Protein AF-0000000066990295 (afdb_homodimer)

Secondary structure (DSSP, 8-state):
-----HHHHHHHHHHHHHHHHHHHHT-TT--HHHHHHHHHHHHHHHHHHHHHT-TTHHHH--HHHHHHHHHHHHHHHHHHHHHHHHHHHHHHHHHHHHHHHHHHHHHHHHHHHHHHHHHHHHHHHHHHHHHHHTT-/-----HHHHHHHHHHHHHHHHHHHHT-TT--HHHHHHHHHHHHHHHHHHHHHT-TTHHHH--HHHHHHHHHHHHHHHHHHHHHHHHHHHHHHHHHHHHHHHHHHHHHHHHHHHHHHHHHHHHHHHHHHHHHHHHT-

Foldseek 3Di:
DPPPQLLNLLVLLLVLLVLLLVLLVVPPPDDPVSVVVNVVSVVVNVVSVVLNPDPCCRVPVDPVNSVVSNVSSVVSNVSSVVSVVVVVVCVVVVVVVVVVVVCVVCPPVNVVVVVVVVVVVVVVVVVVVVVVVVVD/DPPPQLLNLLVLLLVLLVLLLVLLVVPPPDDPVSVVVNVVSVVVNVVSVVLNPDPCCRVPVDPVNSVVSNVSSVVSNVSSVVSVVVVVVCVVVVVVVVVVVVCVVCPPVNVVVVVVVVVVVVVVVVVVVVVVVVVD

Sequence (272 aa):
MEPASVLAFVLLGLKSAKVAYKILSSFEDAPGNVKSTTADVERLLLTLERLSTCAALEERGGAALRASLDACRNDLESFANTLTSLTHQAQSSRRDKYWKRFMAIWGEKDLLNMSAKVASHTRNLNLYLNILLRYLMEPASVLAFVLLGLKSAKVAYKILSSFEDAPGNVKSTTADVERLLLTLERLSTCAALEERGGAALRASLDACRNDLESFANTLTSLTHQAQSSRRDKYWKRFMAIWGEKDLLNMSAKVASHTRNLNLYLNILLRYL

Solvent-accessible surface area (backbone atoms only — not comparable to full-atom values): 14145 Å² total; per-residue (Å²): 125,80,72,76,51,60,59,52,40,37,52,53,27,42,54,23,35,51,51,38,35,56,61,49,61,67,42,81,85,50,55,69,70,49,51,51,31,32,51,33,42,50,53,32,44,52,52,38,54,51,48,66,68,38,84,49,42,70,81,62,51,47,71,68,54,47,50,52,39,48,54,45,24,53,51,31,42,51,50,25,50,51,54,50,50,50,50,49,50,45,47,56,55,34,42,55,49,43,48,50,53,48,42,66,70,57,29,71,64,52,49,50,49,49,30,51,52,40,44,50,43,35,55,54,49,48,53,51,47,56,57,47,56,67,75,101,124,79,72,76,52,62,58,51,40,39,52,53,26,41,53,23,35,50,49,38,35,55,60,49,60,66,42,83,86,49,56,68,70,49,51,51,30,32,51,33,41,50,53,32,43,54,53,39,53,53,50,66,68,38,85,46,41,68,84,63,52,47,71,67,55,48,51,51,39,47,53,44,24,53,52,30,44,50,50,24,50,52,53,50,50,50,50,48,51,45,45,57,54,33,45,55,49,42,46,50,52,48,43,65,70,58,30,70,64,51,49,51,49,49,31,51,53,40,45,50,43,36,56,54,51,49,54,52,49,57,57,47,58,67,74,101

Structure (mmCIF, N/CA/C/O backbone):
data_AF-0000000066990295-model_v1
#
loop_
_entity.id
_entity.type
_entity.pdbx_description
1 polymer 'Azaphilone pigments biosynthesis cluster protein L N-terminal domain-containing protein'
#
loop_
_atom_site.group_PDB
_atom_site.id
_atom_site.type_symbol
_atom_site.label_atom_id
_atom_site.label_alt_id
_atom_site.label_comp_id
_atom_site.label_asym_id
_atom_site.label_entity_id
_atom_site.label_seq_id
_atom_site.pdbx_PDB_ins_code
_atom_site.Cartn_x
_atom_site.Cartn_y
_atom_site.Cartn_z
_atom_site.occupancy
_atom_site.B_iso_or_equiv
_atom_site.auth_seq_id
_atom_site.auth_comp_id
_atom_site.auth_asym_id
_atom_site.auth_atom_id
_atom_site.pdbx_PDB_model_num
ATOM 1 N N . MET A 1 1 ? 16.719 -14.016 -33.875 1 36.66 1 MET A N 1
ATOM 2 C CA . MET A 1 1 ? 16.641 -13.648 -32.469 1 36.66 1 MET A CA 1
ATOM 3 C C . MET A 1 1 ? 17 -14.836 -31.562 1 36.66 1 MET A C 1
ATOM 5 O O . MET A 1 1 ? 16.594 -15.969 -31.844 1 36.66 1 MET A O 1
ATOM 9 N N . GLU A 1 2 ? 18.125 -14.891 -31.078 1 50.34 2 GLU A N 1
ATOM 10 C CA . GLU A 1 2 ? 18.594 -16.047 -30.312 1 50.34 2 GLU A CA 1
ATOM 11 C C . GLU A 1 2 ? 17.547 -16.5 -29.297 1 50.34 2 GLU A C 1
ATOM 13 O O . GLU A 1 2 ? 16.906 -15.664 -28.656 1 50.34 2 GLU A O 1
ATOM 18 N N . PRO A 1 3 ? 17.016 -17.656 -29.547 1 58.91 3 PRO A N 1
ATOM 19 C CA . PRO A 1 3 ? 15.953 -18.172 -28.672 1 58.91 3 PRO A CA 1
ATOM 20 C C . PRO A 1 3 ? 16.188 -17.828 -27.203 1 58.91 3 PRO A C 1
ATOM 22 O O . PRO A 1 3 ? 17.328 -17.688 -26.766 1 58.91 3 PRO A O 1
ATOM 25 N N . ALA A 1 4 ? 15.32 -17.156 -26.547 1 65.44 4 ALA A N 1
ATOM 26 C CA . ALA A 1 4 ? 15.477 -16.828 -25.125 1 65.44 4 ALA A CA 1
ATOM 27 C C . ALA A 1 4 ? 16.141 -17.953 -24.359 1 65.44 4 ALA A C 1
ATOM 29 O O . ALA A 1 4 ? 15.836 -19.125 -24.578 1 65.44 4 ALA A O 1
ATOM 30 N N . SER A 1 5 ? 17.281 -17.703 -23.766 1 85.56 5 SER A N 1
ATOM 31 C CA . SER A 1 5 ? 17.953 -18.672 -22.906 1 85.56 5 SER A CA 1
ATOM 32 C C . SER A 1 5 ? 16.984 -19.328 -21.938 1 85.56 5 SER A C 1
ATOM 34 O O . SER A 1 5 ? 15.93 -18.75 -21.625 1 85.56 5 SER A O 1
ATOM 36 N N . VAL A 1 6 ? 17.188 -20.531 -21.75 1 91.31 6 VAL A N 1
ATOM 37 C CA . VAL A 1 6 ? 16.359 -21.25 -20.781 1 91.31 6 VAL A CA 1
ATOM 38 C C . VAL A 1 6 ? 16.281 -20.469 -19.469 1 91.31 6 VAL A C 1
ATOM 40 O O . VAL A 1 6 ? 15.219 -20.391 -18.859 1 91.31 6 VAL A O 1
ATOM 43 N N . LEU A 1 7 ? 17.344 -19.812 -19.172 1 91.25 7 LEU A N 1
ATOM 44 C CA . LEU A 1 7 ? 17.422 -19.031 -17.953 1 91.25 7 LEU A CA 1
ATOM 45 C C . LEU A 1 7 ? 16.469 -17.844 -18 1 91.25 7 LEU A C 1
ATOM 47 O O . LEU A 1 7 ? 15.859 -17.484 -16.984 1 91.25 7 LEU A O 1
ATOM 51 N N . ALA A 1 8 ? 16.266 -17.328 -19.094 1 90.38 8 ALA A N 1
ATOM 52 C CA . ALA A 1 8 ? 15.359 -16.188 -19.234 1 90.38 8 ALA A CA 1
ATOM 53 C C . ALA A 1 8 ? 13.93 -16.578 -18.859 1 90.38 8 ALA A C 1
ATOM 55 O O . ALA A 1 8 ? 13.211 -15.812 -18.219 1 90.38 8 ALA A O 1
ATOM 56 N N . PHE A 1 9 ? 13.5 -17.75 -19.266 1 92.19 9 PHE A N 1
ATOM 57 C CA . PHE A 1 9 ? 12.164 -18.234 -18.938 1 92.19 9 PHE A CA 1
ATOM 58 C C . PHE A 1 9 ? 12 -18.406 -17.438 1 92.19 9 PHE A C 1
ATOM 60 O O . PHE A 1 9 ? 10.961 -18.062 -16.859 1 92.19 9 PHE A O 1
ATOM 67 N N . VAL A 1 10 ? 13.047 -18.969 -16.844 1 95.12 10 VAL A N 1
ATOM 68 C CA . VAL A 1 10 ? 13.016 -19.188 -15.406 1 95.12 10 VAL A CA 1
ATOM 69 C C . VAL A 1 10 ? 12.883 -17.844 -14.68 1 95.12 10 VAL A C 1
ATOM 71 O O . VAL A 1 10 ? 12.039 -17.703 -13.789 1 95.12 10 VAL A O 1
ATOM 74 N N . LEU A 1 11 ? 13.602 -16.859 -15.117 1 93.19 11 LEU A N 1
ATOM 75 C CA . LEU A 1 11 ? 13.656 -15.578 -14.43 1 93.19 11 LEU A CA 1
ATOM 76 C C . LEU A 1 11 ? 12.352 -14.812 -14.617 1 93.19 11 LEU A C 1
ATOM 78 O O . LEU A 1 11 ? 11.891 -14.133 -13.695 1 93.19 11 LEU A O 1
ATOM 82 N N . LEU A 1 12 ? 11.82 -14.953 -15.766 1 92.31 12 LEU A N 1
ATOM 83 C CA . LEU A 1 12 ? 10.516 -14.328 -15.992 1 92.31 12 LEU A CA 1
ATOM 84 C C . LEU A 1 12 ? 9.445 -14.984 -15.133 1 92.31 12 LEU A C 1
ATOM 86 O O . LEU A 1 12 ? 8.57 -14.305 -14.586 1 92.31 12 LEU A O 1
ATOM 90 N N . GLY A 1 13 ? 9.516 -16.344 -15.039 1 95.62 13 GLY A N 1
ATOM 91 C CA . GLY A 1 13 ? 8.609 -17.047 -14.141 1 95.62 13 GLY A CA 1
ATOM 92 C C . GLY A 1 13 ? 8.773 -16.641 -12.688 1 95.62 13 GLY A C 1
ATOM 93 O O . GLY A 1 13 ? 7.781 -16.438 -11.984 1 95.62 13 GLY A O 1
ATOM 94 N N . LEU A 1 14 ? 9.984 -16.406 -12.297 1 95.69 14 LEU A N 1
ATOM 95 C CA . LEU A 1 14 ? 10.297 -15.984 -10.938 1 95.69 14 LEU A CA 1
ATOM 96 C C . LEU A 1 14 ? 9.688 -14.617 -10.641 1 95.69 14 LEU A C 1
ATOM 98 O O . LEU A 1 14 ? 9.078 -14.414 -9.594 1 95.69 14 LEU A O 1
ATOM 102 N N . LYS A 1 15 ? 9.844 -13.766 -11.523 1 93.62 15 LYS A N 1
ATOM 103 C CA . LYS A 1 15 ? 9.305 -12.422 -11.359 1 93.62 15 LYS A CA 1
ATOM 104 C C . LYS A 1 15 ? 7.797 -12.445 -11.164 1 93.62 15 LYS A C 1
ATOM 106 O O . LYS A 1 15 ? 7.27 -11.812 -10.25 1 93.62 15 LYS A O 1
ATOM 111 N N . SER A 1 16 ? 7.125 -13.164 -12 1 94.56 16 SER A N 1
ATOM 112 C CA . SER A 1 16 ? 5.668 -13.266 -11.938 1 94.56 16 SER A CA 1
ATOM 113 C C . SER A 1 16 ? 5.215 -13.977 -10.664 1 94.56 16 SER A C 1
ATOM 115 O O . SER A 1 16 ? 4.227 -13.578 -10.047 1 94.56 16 SER A O 1
ATOM 117 N N . ALA A 1 17 ? 5.91 -15.031 -10.297 1 95.69 17 ALA A N 1
ATOM 118 C CA . ALA A 1 17 ? 5.578 -15.773 -9.086 1 95.69 17 ALA A CA 1
ATOM 119 C C . ALA A 1 17 ? 5.727 -14.898 -7.844 1 95.69 17 ALA A C 1
ATOM 121 O O . ALA A 1 17 ? 4.922 -14.984 -6.914 1 95.69 17 ALA A O 1
ATOM 122 N N . LYS A 1 18 ? 6.75 -14.055 -7.844 1 94.5 18 LYS A N 1
ATOM 123 C CA . LYS A 1 18 ? 6.977 -13.148 -6.719 1 94.5 18 LYS A CA 1
ATOM 124 C C . LYS A 1 18 ? 5.828 -12.156 -6.578 1 94.5 18 LYS A C 1
ATOM 126 O O . LYS A 1 18 ? 5.391 -11.859 -5.461 1 94.5 18 LYS A O 1
ATOM 131 N N . VAL A 1 19 ? 5.379 -11.703 -7.684 1 90.94 19 VAL A N 1
ATOM 132 C CA . VAL A 1 19 ? 4.254 -10.781 -7.68 1 90.94 19 VAL A CA 1
ATOM 133 C C . VAL A 1 19 ? 3.02 -11.469 -7.098 1 90.94 19 VAL A C 1
ATOM 135 O O . VAL A 1 19 ? 2.361 -10.922 -6.203 1 90.94 19 VAL A O 1
ATOM 138 N N . ALA A 1 20 ? 2.686 -12.656 -7.559 1 92.69 20 ALA A N 1
ATOM 139 C CA . ALA A 1 20 ? 1.531 -13.414 -7.082 1 92.69 20 ALA A CA 1
ATOM 140 C C . ALA A 1 20 ? 1.653 -13.711 -5.59 1 92.69 20 ALA A C 1
ATOM 142 O O . ALA A 1 20 ? 0.688 -13.555 -4.84 1 92.69 20 ALA A O 1
ATOM 143 N N . TYR A 1 21 ? 2.818 -14.047 -5.148 1 94 21 TYR A N 1
ATOM 144 C CA . TYR A 1 21 ? 3.061 -14.375 -3.746 1 94 21 TYR A CA 1
ATOM 145 C C . TYR A 1 21 ? 2.824 -13.156 -2.859 1 94 21 TYR A C 1
ATOM 147 O O . TYR A 1 21 ? 2.172 -13.25 -1.818 1 94 21 TYR A O 1
ATOM 155 N N . LYS A 1 22 ? 3.416 -12.094 -3.281 1 90.12 22 LYS A N 1
ATOM 156 C CA . LYS A 1 22 ? 3.289 -10.867 -2.498 1 90.12 22 LYS A CA 1
ATOM 157 C C . LYS A 1 22 ? 1.825 -10.484 -2.309 1 90.12 22 LYS A C 1
ATOM 159 O O . LYS A 1 22 ? 1.405 -10.141 -1.2 1 90.12 22 LYS A O 1
ATOM 164 N N . ILE A 1 23 ? 1.031 -10.578 -3.354 1 83.25 23 ILE A N 1
ATOM 165 C CA . ILE A 1 23 ? -0.379 -10.211 -3.301 1 83.25 23 ILE A CA 1
ATOM 166 C C . ILE A 1 23 ? -1.14 -11.195 -2.418 1 83.25 23 ILE A C 1
ATOM 168 O O . ILE A 1 23 ? -1.831 -10.797 -1.479 1 83.25 23 ILE A O 1
ATOM 172 N N . LEU A 1 24 ? -0.954 -12.477 -2.596 1 86 24 LEU A N 1
ATOM 173 C CA . LEU A 1 24 ? -1.683 -13.508 -1.865 1 86 24 LEU A CA 1
ATOM 174 C C . LEU A 1 24 ? -1.302 -13.5 -0.389 1 86 24 LEU A C 1
ATOM 176 O O . LEU A 1 24 ? -2.154 -13.703 0.478 1 86 24 LEU A O 1
ATOM 180 N N . SER A 1 25 ? -0.014 -13.289 -0.064 1 87.69 25 SER A N 1
ATOM 181 C CA . SER A 1 25 ? 0.476 -13.344 1.309 1 87.69 25 SER A CA 1
ATOM 182 C C . SER A 1 25 ? 0.081 -12.102 2.092 1 87.69 25 SER A C 1
ATOM 184 O O . SER A 1 25 ? 0.168 -12.078 3.322 1 87.69 25 SER A O 1
ATOM 186 N N . SER A 1 26 ? -0.315 -11.094 1.421 1 78.12 26 SER A N 1
ATOM 187 C CA . SER A 1 26 ? -0.69 -9.852 2.084 1 78.12 26 SER A CA 1
ATOM 188 C C . SER A 1 26 ? -2.041 -9.977 2.779 1 78.12 26 SER A C 1
ATOM 190 O O . SER A 1 26 ? -2.393 -9.148 3.623 1 78.12 26 SER A O 1
ATOM 192 N N . PHE A 1 27 ? -2.688 -11.086 2.463 1 73.12 27 PHE A N 1
ATOM 193 C CA . PHE A 1 27 ? -3.982 -11.328 3.088 1 73.12 27 PHE A CA 1
ATOM 194 C C . PHE A 1 27 ? -3.82 -12.062 4.41 1 73.12 27 PHE A C 1
ATOM 196 O O . PHE A 1 27 ? -3.662 -13.281 4.434 1 73.12 27 PHE A O 1
ATOM 203 N N . GLU A 1 28 ? -3.682 -11.375 5.543 1 65.94 28 GLU A N 1
ATOM 204 C CA . GLU A 1 28 ? -3.385 -11.922 6.867 1 65.94 28 GLU A CA 1
ATOM 205 C C . GLU A 1 28 ? -4.469 -12.898 7.316 1 65.94 28 GLU A C 1
ATOM 207 O O . GLU A 1 28 ? -4.168 -13.961 7.863 1 65.94 28 GLU A O 1
ATOM 212 N N . ASP A 1 29 ? -5.648 -12.57 7.195 1 66.75 29 ASP A N 1
ATOM 213 C CA . ASP A 1 29 ? -6.73 -13.438 7.656 1 66.75 29 ASP A CA 1
ATOM 214 C C . ASP A 1 29 ? -7.434 -14.109 6.477 1 66.75 29 ASP A C 1
ATOM 216 O O . ASP A 1 29 ? -8.656 -14.266 6.48 1 66.75 29 ASP A O 1
ATOM 220 N N . ALA A 1 30 ? -6.629 -14.531 5.562 1 71 30 ALA A N 1
ATOM 221 C CA . ALA A 1 30 ? -7.207 -15.148 4.375 1 71 30 ALA A CA 1
ATOM 222 C C . ALA A 1 30 ? -7.715 -16.562 4.684 1 71 30 ALA A C 1
ATOM 224 O O . ALA A 1 30 ? -7.145 -17.266 5.523 1 71 30 ALA A O 1
ATOM 225 N N . PRO A 1 31 ? -8.812 -16.938 4.117 1 73.75 31 PRO A N 1
ATOM 226 C CA . PRO A 1 31 ? -9.312 -18.312 4.266 1 73.75 31 PRO A CA 1
ATOM 227 C C . PRO A 1 31 ? -8.297 -19.359 3.844 1 73.75 31 PRO A C 1
ATOM 229 O O . PRO A 1 31 ? -7.305 -19.047 3.186 1 73.75 31 PRO A O 1
ATOM 232 N N . GLY A 1 32 ? -8.57 -20.562 4.207 1 79.19 32 GLY A N 1
ATOM 233 C CA . GLY A 1 32 ? -7.672 -21.688 3.984 1 79.19 32 GLY A CA 1
ATOM 234 C C . GLY A 1 32 ? -7.281 -21.859 2.529 1 79.19 32 GLY A C 1
ATOM 235 O O . GLY A 1 32 ? -6.133 -22.203 2.225 1 79.19 32 GLY A O 1
ATOM 236 N N . ASN A 1 33 ? -8.203 -21.609 1.658 1 79 33 ASN A N 1
ATOM 237 C CA . ASN A 1 33 ? -7.91 -21.797 0.24 1 79 33 ASN A CA 1
ATOM 238 C C . ASN A 1 33 ? -6.875 -20.781 -0.249 1 79 33 ASN A C 1
ATOM 240 O O . ASN A 1 33 ? -6.016 -21.125 -1.069 1 79 33 ASN A O 1
ATOM 244 N N . VAL A 1 34 ? -6.855 -19.594 0.313 1 83.25 34 VAL A N 1
ATOM 245 C CA . VAL A 1 34 ? -5.863 -18.578 -0.041 1 83.25 34 VAL A CA 1
ATOM 246 C C . VAL A 1 34 ? -4.508 -18.953 0.554 1 83.25 34 VAL A C 1
ATOM 248 O O . VAL A 1 34 ? -3.479 -18.844 -0.115 1 83.25 34 VAL A O 1
ATOM 251 N N . LYS A 1 35 ? -4.543 -19.438 1.735 1 84.5 35 LYS A N 1
ATOM 252 C CA . LYS A 1 35 ? -3.311 -19.859 2.391 1 84.5 35 LYS A CA 1
ATOM 253 C C . LYS A 1 35 ? -2.66 -21.016 1.645 1 84.5 35 LYS A C 1
ATOM 255 O O . LYS A 1 35 ? -1.442 -21.047 1.454 1 84.5 35 LYS A O 1
ATOM 260 N N . SER A 1 36 ? -3.527 -21.922 1.232 1 87.88 36 SER A N 1
ATOM 261 C CA . SER A 1 36 ? -3.029 -23.062 0.48 1 87.88 36 SER A CA 1
ATOM 262 C C . SER A 1 36 ? -2.436 -22.641 -0.856 1 87.88 36 SER A C 1
ATOM 264 O O . SER A 1 36 ? -1.371 -23.109 -1.253 1 87.88 36 SER A O 1
ATOM 266 N N . THR A 1 37 ? -3.145 -21.688 -1.477 1 89.75 37 THR A N 1
ATOM 267 C CA . THR A 1 37 ? -2.643 -21.188 -2.75 1 89.75 37 THR A CA 1
ATOM 268 C C . THR A 1 37 ? -1.326 -20.438 -2.557 1 89.75 37 THR A C 1
ATOM 270 O O . THR A 1 37 ? -0.392 -20.594 -3.344 1 89.75 37 THR A O 1
ATOM 273 N N . THR A 1 38 ? -1.237 -19.719 -1.494 1 90.69 38 THR A N 1
ATOM 274 C CA . THR A 1 38 ? -0.017 -18.984 -1.167 1 90.69 38 THR A CA 1
ATOM 275 C C . THR A 1 38 ? 1.149 -19.953 -0.963 1 90.69 38 THR A C 1
ATOM 277 O O . THR A 1 38 ? 2.246 -19.734 -1.48 1 90.69 38 THR A O 1
ATOM 280 N N . ALA A 1 39 ? 0.877 -21.016 -0.286 1 92.62 39 ALA A N 1
ATOM 281 C CA . ALA A 1 39 ? 1.895 -22.031 -0.033 1 92.62 39 ALA A CA 1
ATOM 282 C C . ALA A 1 39 ? 2.346 -22.688 -1.333 1 92.62 39 ALA A C 1
ATOM 284 O O . ALA A 1 39 ? 3.531 -22.984 -1.511 1 92.62 39 ALA A O 1
ATOM 285 N N . ASP A 1 40 ? 1.377 -22.922 -2.195 1 94.38 40 ASP A N 1
ATOM 286 C CA . ASP A 1 40 ? 1.709 -23.5 -3.492 1 94.38 40 ASP A CA 1
ATOM 287 C C . ASP A 1 40 ? 2.621 -22.578 -4.293 1 94.38 40 ASP A C 1
ATOM 289 O O . ASP A 1 40 ? 3.605 -23.016 -4.883 1 94.38 40 ASP A O 1
ATOM 293 N N . VAL A 1 41 ? 2.344 -21.312 -4.336 1 95.94 41 VAL A N 1
ATOM 294 C CA . VAL A 1 41 ? 3.143 -20.328 -5.074 1 95.94 41 VAL A CA 1
ATOM 295 C C . VAL A 1 41 ? 4.535 -20.234 -4.457 1 95.94 41 VAL A C 1
ATOM 297 O O . VAL A 1 41 ? 5.531 -20.125 -5.176 1 95.94 41 VAL A O 1
ATOM 300 N N . GLU A 1 42 ? 4.629 -20.328 -3.152 1 95.88 42 GLU A N 1
ATOM 301 C CA . GLU A 1 42 ? 5.914 -20.297 -2.457 1 95.88 42 GLU A CA 1
ATOM 302 C C . GLU A 1 42 ? 6.789 -21.484 -2.852 1 95.88 42 GLU A C 1
ATOM 304 O O . GLU A 1 42 ? 7.988 -21.328 -3.086 1 95.88 42 GLU A O 1
ATOM 309 N N . ARG A 1 43 ? 6.176 -22.609 -2.879 1 95.44 43 ARG A N 1
ATOM 310 C CA . ARG A 1 43 ? 6.906 -23.812 -3.266 1 95.44 43 ARG A CA 1
ATOM 311 C C . ARG A 1 43 ? 7.438 -23.703 -4.691 1 95.44 43 ARG A C 1
ATOM 313 O O . ARG A 1 43 ? 8.578 -24.078 -4.965 1 95.44 43 ARG A O 1
ATOM 320 N N . LEU A 1 44 ? 6.625 -23.156 -5.559 1 97 44 LEU A N 1
ATOM 321 C CA . LEU A 1 44 ? 7.066 -22.953 -6.934 1 97 44 LEU A CA 1
ATOM 322 C C . LEU A 1 44 ? 8.211 -21.953 -7 1 97 44 LEU A C 1
ATOM 324 O O . LEU A 1 44 ? 9.172 -22.141 -7.754 1 97 44 LEU A O 1
ATOM 328 N N . LEU A 1 45 ? 8.117 -20.953 -6.223 1 96.25 45 LEU A N 1
ATOM 329 C CA . LEU A 1 45 ? 9.172 -19.953 -6.145 1 96.25 45 LEU A CA 1
ATOM 330 C C . LEU A 1 45 ? 10.508 -20.594 -5.781 1 96.25 45 LEU A C 1
ATOM 332 O O . LEU A 1 45 ? 11.531 -20.328 -6.414 1 96.25 45 LEU A O 1
ATOM 336 N N . LEU A 1 46 ? 10.461 -21.406 -4.84 1 95.44 46 LEU A N 1
ATOM 337 C CA . LEU A 1 46 ? 11.672 -22.094 -4.387 1 95.44 46 LEU A CA 1
ATOM 338 C C . LEU A 1 46 ? 12.234 -22.984 -5.484 1 95.44 46 LEU A C 1
ATOM 340 O O . LEU A 1 46 ? 13.453 -23.016 -5.699 1 95.44 46 LEU A O 1
ATOM 344 N N . THR A 1 47 ? 11.375 -23.688 -6.199 1 96.5 47 THR A N 1
ATOM 345 C CA . THR A 1 47 ? 11.789 -24.562 -7.289 1 96.5 47 THR A CA 1
ATOM 346 C C . THR A 1 47 ? 12.43 -23.75 -8.414 1 96.5 47 THR A C 1
ATOM 348 O O . THR A 1 47 ? 13.484 -24.125 -8.93 1 96.5 47 THR A O 1
ATOM 351 N N . LEU A 1 48 ? 11.812 -22.609 -8.789 1 96.44 48 LEU A N 1
ATOM 352 C CA . LEU A 1 48 ? 12.344 -21.75 -9.844 1 96.44 48 LEU A CA 1
ATOM 353 C C . LEU A 1 48 ? 13.68 -21.141 -9.438 1 96.44 48 LEU A C 1
ATOM 355 O O . LEU A 1 48 ? 14.586 -21.016 -10.258 1 96.44 48 LEU A O 1
ATOM 359 N N . GLU A 1 49 ? 13.836 -20.812 -8.172 1 95.88 49 GLU A N 1
ATOM 360 C CA . GLU A 1 49 ? 15.102 -20.281 -7.668 1 95.88 49 GLU A CA 1
ATOM 361 C C . GLU A 1 49 ? 16.219 -21.328 -7.789 1 95.88 49 GLU A C 1
ATOM 363 O O . GLU A 1 49 ? 17.328 -21 -8.203 1 95.88 49 GLU A O 1
ATOM 368 N N . ARG A 1 50 ? 15.867 -22.516 -7.473 1 95.19 50 ARG A N 1
ATOM 369 C CA . ARG A 1 50 ? 16.828 -23.609 -7.582 1 95.19 50 ARG A CA 1
ATOM 370 C C . ARG A 1 50 ? 17.203 -23.859 -9.039 1 95.19 50 ARG A C 1
ATOM 372 O O . ARG A 1 50 ? 18.375 -24.078 -9.352 1 95.19 50 ARG A O 1
ATOM 379 N N . LEU A 1 51 ? 16.219 -23.812 -9.898 1 94.69 51 LEU A N 1
ATOM 380 C CA . LEU A 1 51 ? 16.484 -23.984 -11.328 1 94.69 51 LEU A CA 1
ATOM 381 C C . LEU A 1 51 ? 17.359 -22.875 -11.867 1 94.69 51 LEU A C 1
ATOM 383 O O . LEU A 1 51 ? 18.25 -23.125 -12.688 1 94.69 51 LEU A O 1
ATOM 387 N N . SER A 1 52 ? 17.125 -21.656 -11.391 1 94.12 52 SER A N 1
ATOM 388 C CA . SER A 1 52 ? 17.844 -20.5 -11.898 1 94.12 52 SER A CA 1
ATOM 389 C C . SER A 1 52 ? 19.328 -20.562 -11.516 1 94.12 52 SER A C 1
ATOM 391 O O . SER A 1 52 ? 20.172 -19.969 -12.18 1 94.12 52 SER A O 1
ATOM 393 N N . THR A 1 53 ? 19.641 -21.297 -10.516 1 92.81 53 THR A N 1
ATOM 394 C CA . THR A 1 53 ? 21.016 -21.375 -10.047 1 92.81 53 THR A CA 1
ATOM 395 C C . THR A 1 53 ? 21.656 -22.688 -10.461 1 92.81 53 THR A C 1
ATOM 397 O O . THR A 1 53 ? 22.812 -22.969 -10.117 1 92.81 53 THR A O 1
ATOM 400 N N . CYS A 1 54 ? 20.922 -23.531 -11.164 1 92.38 54 CYS A N 1
ATOM 401 C CA . CYS A 1 54 ? 21.422 -24.828 -11.617 1 92.38 54 CYS A CA 1
ATOM 402 C C . CYS A 1 54 ? 22.359 -24.672 -12.797 1 92.38 54 CYS A C 1
ATOM 404 O O . CYS A 1 54 ? 21.953 -24.25 -13.875 1 92.38 54 CYS A O 1
ATOM 406 N N . ALA A 1 55 ? 23.625 -25.062 -12.648 1 90.25 55 ALA A N 1
ATOM 407 C CA . ALA A 1 55 ? 24.688 -24.891 -13.648 1 90.25 55 ALA A CA 1
ATOM 408 C C . ALA A 1 55 ? 24.375 -25.688 -14.906 1 90.25 55 ALA A C 1
ATOM 410 O O . ALA A 1 55 ? 24.781 -25.312 -16 1 90.25 55 ALA A O 1
ATOM 411 N N . ALA A 1 56 ? 23.656 -26.766 -14.867 1 91.38 56 ALA A N 1
ATOM 412 C CA . ALA A 1 56 ? 23.391 -27.672 -15.984 1 91.38 56 ALA A CA 1
ATOM 413 C C . ALA A 1 56 ? 22.188 -27.203 -16.797 1 91.38 56 ALA A C 1
ATOM 415 O O . ALA A 1 56 ? 21.875 -27.766 -17.844 1 91.38 56 ALA A O 1
ATOM 416 N N . LEU A 1 57 ? 21.453 -26.141 -16.312 1 91.56 57 LEU A N 1
ATOM 417 C CA . LEU A 1 57 ? 20.172 -25.719 -16.875 1 91.56 57 LEU A CA 1
ATOM 418 C C . LEU A 1 57 ? 20.312 -25.391 -18.359 1 91.56 57 LEU A C 1
ATOM 420 O O . LEU A 1 57 ? 19.562 -25.922 -19.188 1 91.56 57 LEU A O 1
ATOM 424 N N . GLU A 1 58 ? 21.281 -24.625 -18.672 1 88.81 58 GLU A N 1
ATOM 425 C CA . GLU A 1 58 ? 21.438 -24.156 -20.047 1 88.81 58 GLU A CA 1
ATOM 426 C C . GLU A 1 58 ? 21.953 -25.281 -20.953 1 88.81 58 GLU A C 1
ATOM 428 O O . GLU A 1 58 ? 21.516 -25.391 -22.109 1 88.81 58 GLU A O 1
ATOM 433 N N . GLU A 1 59 ? 22.828 -26.062 -20.453 1 87.25 59 GLU A N 1
ATOM 434 C CA . GLU A 1 59 ? 23.484 -27.094 -21.266 1 87.25 59 GLU A CA 1
ATOM 435 C C . GLU A 1 59 ? 22.562 -28.297 -21.469 1 87.25 59 GLU A C 1
ATOM 437 O O . GLU A 1 59 ? 22.562 -28.906 -22.531 1 87.25 59 GLU A O 1
ATOM 442 N N . ARG A 1 60 ? 21.734 -28.562 -20.453 1 87 60 ARG A N 1
ATOM 443 C CA . ARG A 1 60 ? 21 -29.828 -20.453 1 87 60 ARG A CA 1
ATOM 444 C C . ARG A 1 60 ? 19.5 -29.578 -20.594 1 87 60 ARG A C 1
ATOM 446 O O . ARG A 1 60 ? 18.734 -30.516 -20.844 1 87 60 ARG A O 1
ATOM 453 N N . GLY A 1 61 ? 19.219 -28.359 -20.438 1 83.94 61 GLY A N 1
ATOM 454 C CA . GLY A 1 61 ? 17.797 -28.078 -20.594 1 83.94 61 GLY A CA 1
ATOM 455 C C . GLY A 1 61 ? 17.281 -28.312 -22 1 83.94 61 GLY A C 1
ATOM 456 O O . GLY A 1 61 ? 17.594 -27.531 -22.906 1 83.94 61 GLY A O 1
ATOM 457 N N . GLY A 1 62 ? 16.656 -29.344 -22.344 1 86.31 62 GLY A N 1
ATOM 458 C CA . GLY A 1 62 ? 16.141 -29.719 -23.656 1 86.31 62 GLY A CA 1
ATOM 459 C C . GLY A 1 62 ? 14.82 -29.047 -23.984 1 86.31 62 GLY A C 1
ATOM 460 O O . GLY A 1 62 ? 14.375 -28.141 -23.266 1 86.31 62 GLY A O 1
ATOM 461 N N . ALA A 1 63 ? 14.219 -29.438 -25.062 1 89.75 63 ALA A N 1
ATOM 462 C CA . ALA A 1 63 ? 13 -28.844 -25.594 1 89.75 63 ALA A CA 1
ATOM 463 C C . ALA A 1 63 ? 11.82 -29.047 -24.641 1 89.75 63 ALA A C 1
ATOM 465 O O . ALA A 1 63 ? 10.969 -28.172 -24.5 1 89.75 63 ALA A O 1
ATOM 466 N N . ALA A 1 64 ? 11.852 -30.172 -23.984 1 90 64 ALA A N 1
ATOM 467 C CA . ALA A 1 64 ? 10.742 -30.5 -23.094 1 90 64 ALA A CA 1
ATOM 468 C C . ALA A 1 64 ? 10.742 -29.609 -21.859 1 90 64 ALA A C 1
ATOM 470 O O . ALA A 1 64 ? 9.695 -29.109 -21.438 1 90 64 ALA A O 1
ATOM 471 N N . LEU A 1 65 ? 11.891 -29.391 -21.297 1 92.75 65 LEU A N 1
ATOM 472 C CA . LEU A 1 65 ? 12.016 -28.484 -20.172 1 92.75 65 LEU A CA 1
ATOM 473 C C . LEU A 1 65 ? 11.656 -27.047 -20.562 1 92.75 65 LEU A C 1
ATOM 475 O O . LEU A 1 65 ? 10.961 -26.359 -19.828 1 92.75 65 LEU A O 1
ATOM 479 N N . ARG A 1 66 ? 12.102 -26.688 -21.719 1 91.94 66 ARG A N 1
ATOM 480 C CA . ARG A 1 66 ? 11.797 -25.344 -22.219 1 91.94 66 ARG A CA 1
ATOM 481 C C . ARG A 1 66 ? 10.297 -25.141 -22.375 1 91.94 66 ARG A C 1
ATOM 483 O O . ARG A 1 66 ? 9.766 -24.094 -22.016 1 91.94 66 ARG A O 1
ATOM 490 N N . ALA A 1 67 ? 9.617 -26.141 -22.891 1 93.06 67 ALA A N 1
ATOM 491 C CA . ALA A 1 67 ? 8.172 -26.062 -23.062 1 93.06 67 ALA A CA 1
ATOM 492 C C . ALA A 1 67 ? 7.469 -25.969 -21.703 1 93.06 67 ALA A C 1
ATOM 494 O O . ALA A 1 67 ? 6.508 -25.203 -21.547 1 93.06 67 ALA A O 1
ATOM 495 N N . SER A 1 68 ? 7.961 -26.781 -20.797 1 95.25 68 SER A N 1
ATOM 496 C CA . SER A 1 68 ? 7.391 -26.781 -19.453 1 95.25 68 SER A CA 1
ATOM 497 C C . SER A 1 68 ? 7.574 -25.422 -18.766 1 95.25 68 SER A C 1
ATOM 499 O O . SER A 1 68 ? 6.645 -24.906 -18.141 1 95.25 68 SER A O 1
ATOM 501 N N . LEU A 1 69 ? 8.727 -24.828 -18.938 1 94.88 69 LEU A N 1
ATOM 502 C CA . LEU A 1 69 ? 9.023 -23.516 -18.359 1 94.88 69 LEU A CA 1
ATOM 503 C C . LEU A 1 69 ? 8.195 -22.422 -19.016 1 94.88 69 LEU A C 1
ATOM 505 O O . LEU A 1 69 ? 7.738 -21.5 -18.328 1 94.88 69 LEU A O 1
ATOM 509 N N . ASP A 1 70 ? 7.984 -22.547 -20.266 1 93.75 70 ASP A N 1
ATOM 510 C CA . ASP A 1 70 ? 7.172 -21.562 -20.984 1 93.75 70 ASP A CA 1
ATOM 511 C C . ASP A 1 70 ? 5.719 -21.609 -20.516 1 93.75 70 ASP A C 1
ATOM 513 O O . ASP A 1 70 ? 5.09 -20.562 -20.328 1 93.75 70 ASP A O 1
ATOM 517 N N . ALA A 1 71 ? 5.199 -22.797 -20.375 1 94.44 71 ALA A N 1
ATOM 518 C CA . ALA A 1 71 ? 3.838 -22.953 -19.875 1 94.44 71 ALA A CA 1
ATOM 519 C C . ALA A 1 71 ? 3.701 -22.406 -18.453 1 94.44 71 ALA A C 1
ATOM 521 O O . ALA A 1 71 ? 2.717 -21.719 -18.141 1 94.44 71 ALA A O 1
ATOM 522 N N . CYS A 1 72 ? 4.699 -22.688 -17.656 1 96.56 72 CYS A N 1
ATOM 523 C CA . CYS A 1 72 ? 4.715 -22.188 -16.281 1 96.56 72 CYS A CA 1
ATOM 524 C C . CYS A 1 72 ? 4.734 -20.656 -16.266 1 96.56 72 CYS A C 1
ATOM 526 O O . CYS A 1 72 ? 3.918 -20.031 -15.594 1 96.56 72 CYS A O 1
ATOM 528 N N . ARG A 1 73 ? 5.641 -20.125 -17.031 1 94.38 73 ARG A N 1
ATOM 529 C CA . ARG A 1 73 ? 5.77 -18.672 -17.109 1 94.38 73 ARG A CA 1
ATOM 530 C C . ARG A 1 73 ? 4.465 -18.031 -17.562 1 94.38 73 ARG A C 1
ATOM 532 O O . ARG A 1 73 ? 4.016 -17.047 -16.984 1 94.38 73 ARG A O 1
ATOM 539 N N . ASN A 1 74 ? 3.885 -18.594 -18.562 1 93.31 74 ASN A N 1
ATOM 540 C CA . ASN A 1 74 ? 2.646 -18.062 -19.109 1 93.31 74 ASN A CA 1
ATOM 541 C C . ASN A 1 74 ? 1.528 -18.062 -18.078 1 93.31 74 ASN A C 1
ATOM 543 O O . ASN A 1 74 ? 0.801 -17.078 -17.938 1 93.31 74 ASN A O 1
ATOM 547 N N . ASP A 1 75 ? 1.401 -19.125 -17.391 1 94.5 75 ASP A N 1
ATOM 548 C CA . ASP A 1 75 ? 0.374 -19.219 -16.359 1 94.5 75 ASP A CA 1
ATOM 549 C C . ASP A 1 75 ? 0.645 -18.234 -15.219 1 94.5 75 ASP A C 1
ATOM 551 O O . ASP A 1 75 ? -0.264 -17.547 -14.766 1 94.5 75 ASP A O 1
ATOM 555 N N . LEU A 1 76 ? 1.875 -18.156 -14.805 1 95 76 LEU A N 1
ATOM 556 C CA . LEU A 1 76 ? 2.24 -17.266 -13.711 1 95 76 LEU A CA 1
ATOM 557 C C . LEU A 1 76 ? 2.016 -15.812 -14.102 1 95 76 LEU A C 1
ATOM 559 O O . LEU A 1 76 ? 1.55 -15.016 -13.289 1 95 76 LEU A O 1
ATOM 563 N N . GLU A 1 77 ? 2.348 -15.477 -15.328 1 93.81 77 GLU A N 1
ATOM 564 C CA . GLU A 1 77 ? 2.119 -14.125 -15.82 1 93.81 77 GLU A CA 1
ATOM 565 C C . GLU A 1 77 ? 0.63 -13.781 -15.828 1 93.81 77 GLU A C 1
ATOM 567 O O . GLU A 1 77 ? 0.234 -12.688 -15.422 1 93.81 77 GLU A O 1
ATOM 572 N N . SER A 1 78 ? -0.112 -14.719 -16.234 1 91.88 78 SER A N 1
ATOM 573 C CA . SER A 1 78 ? -1.56 -14.539 -16.266 1 91.88 78 SER A CA 1
ATOM 574 C C . SER A 1 78 ? -2.113 -14.344 -14.852 1 91.88 78 SER A C 1
ATOM 576 O O . SER A 1 78 ? -2.92 -13.438 -14.617 1 91.88 78 SER A O 1
ATOM 578 N N . PHE A 1 79 ? -1.703 -15.148 -13.922 1 91.44 79 PHE A N 1
ATOM 579 C CA . PHE A 1 79 ? -2.145 -15.031 -12.531 1 91.44 79 PHE A CA 1
ATOM 580 C C . PHE A 1 79 ? -1.726 -13.695 -11.938 1 91.44 79 PHE A C 1
ATOM 582 O O . PHE A 1 79 ? -2.537 -13 -11.32 1 91.44 79 PHE A O 1
ATOM 589 N N . ALA A 1 80 ? -0.453 -13.367 -12.164 1 90.69 80 ALA A N 1
ATOM 590 C CA . ALA A 1 80 ? 0.07 -12.117 -11.625 1 90.69 80 ALA A CA 1
ATOM 591 C C . ALA A 1 80 ? -0.708 -10.914 -12.164 1 90.69 80 ALA A C 1
ATOM 593 O O . ALA A 1 80 ? -1.062 -10.008 -11.406 1 90.69 80 ALA A O 1
ATOM 594 N N . ASN A 1 81 ? -1.002 -10.961 -13.414 1 86.56 81 ASN A N 1
ATOM 595 C CA . ASN A 1 81 ? -1.752 -9.875 -14.031 1 86.56 81 ASN A CA 1
ATOM 596 C C . ASN A 1 81 ? -3.164 -9.773 -13.461 1 86.56 81 ASN A C 1
ATOM 598 O O . ASN A 1 81 ? -3.643 -8.672 -13.172 1 86.56 81 ASN A O 1
ATOM 602 N N . THR A 1 82 ? -3.793 -10.883 -13.336 1 84.12 82 THR A N 1
ATOM 603 C CA . THR A 1 82 ? -5.152 -10.914 -12.805 1 84.12 82 THR A CA 1
ATOM 604 C C . THR A 1 82 ? -5.18 -10.414 -11.359 1 84.12 82 THR A C 1
ATOM 606 O O . THR A 1 82 ? -5.992 -9.562 -11.008 1 84.12 82 THR A O 1
ATOM 609 N N . LEU A 1 83 ? -4.285 -10.898 -10.539 1 84.38 83 LEU A N 1
ATOM 610 C CA . LEU A 1 83 ? -4.203 -10.516 -9.133 1 84.38 83 LEU A CA 1
ATOM 611 C C . LEU A 1 83 ? -3.908 -9.023 -9 1 84.38 83 LEU A C 1
ATOM 613 O O . LEU A 1 83 ? -4.527 -8.336 -8.18 1 84.38 83 LEU A O 1
ATOM 617 N N . THR A 1 84 ? -2.996 -8.531 -9.875 1 82.19 84 THR A N 1
ATOM 618 C CA . THR A 1 84 ? -2.629 -7.121 -9.852 1 82.19 84 THR A CA 1
ATOM 619 C C . THR A 1 84 ? -3.818 -6.246 -10.242 1 82.19 84 THR A C 1
ATOM 621 O O . THR A 1 84 ? -4.078 -5.223 -9.602 1 82.19 84 THR A O 1
ATOM 624 N N . SER A 1 85 ? -4.512 -6.723 -11.227 1 80 85 SER A N 1
ATOM 625 C CA . SER A 1 85 ? -5.668 -5.961 -11.68 1 80 85 SER A CA 1
ATOM 626 C C . SER A 1 85 ? -6.746 -5.898 -10.602 1 80 85 SER A C 1
ATOM 628 O O . SER A 1 85 ? -7.367 -4.852 -10.406 1 80 85 SER A O 1
ATOM 630 N N . LEU A 1 86 ? -6.891 -6.961 -9.922 1 73.31 86 LEU A N 1
ATOM 631 C CA . LEU A 1 86 ? -7.898 -7.035 -8.875 1 73.31 86 LEU A CA 1
ATOM 632 C C . LEU A 1 86 ? -7.504 -6.172 -7.68 1 73.31 86 LEU A C 1
ATOM 634 O O . LEU A 1 86 ? -8.359 -5.543 -7.051 1 73.31 86 LEU A O 1
ATOM 638 N N . THR A 1 87 ? -6.25 -6.172 -7.383 1 71.62 87 THR A N 1
ATOM 639 C CA . THR A 1 87 ? -5.773 -5.359 -6.27 1 71.62 87 THR A CA 1
ATOM 640 C C . THR A 1 87 ? -5.879 -3.873 -6.602 1 71.62 87 THR A C 1
ATOM 642 O O . THR A 1 87 ? -6.199 -3.059 -5.734 1 71.62 87 THR A O 1
ATOM 645 N N . HIS A 1 88 ? -5.613 -3.51 -7.906 1 68.62 88 HIS A N 1
ATOM 646 C CA . HIS A 1 88 ? -5.75 -2.127 -8.344 1 68.62 88 HIS A CA 1
ATOM 647 C C . HIS A 1 88 ? -7.207 -1.677 -8.305 1 68.62 88 HIS A C 1
ATOM 649 O O . HIS A 1 88 ? -7.504 -0.552 -7.895 1 68.62 88 HIS A O 1
ATOM 655 N N . GLN A 1 89 ? -8.031 -2.525 -8.742 1 62.47 89 GLN A N 1
ATOM 656 C CA . GLN A 1 89 ? -9.453 -2.217 -8.688 1 62.47 89 GLN A CA 1
ATOM 657 C C . GLN A 1 89 ? -9.922 -2.061 -7.242 1 62.47 89 GLN A C 1
ATOM 659 O O . GLN A 1 89 ? -10.695 -1.155 -6.93 1 62.47 89 GLN A O 1
ATOM 664 N N . ALA A 1 90 ? -9.445 -2.945 -6.469 1 59.12 90 ALA A N 1
ATOM 665 C CA . ALA A 1 90 ? -9.805 -2.871 -5.055 1 59.12 90 ALA A CA 1
ATOM 666 C C . ALA A 1 90 ? -9.234 -1.607 -4.414 1 59.12 90 ALA A C 1
ATOM 668 O O . ALA A 1 90 ? -9.914 -0.955 -3.613 1 59.12 90 ALA A O 1
ATOM 669 N N . GLN A 1 91 ? -8.047 -1.262 -4.848 1 58.78 91 GLN A N 1
ATOM 670 C CA . GLN A 1 91 ? -7.391 -0.084 -4.285 1 58.78 91 GLN A CA 1
ATOM 671 C C . GLN A 1 91 ? -8.086 1.197 -4.73 1 58.78 91 GLN A C 1
ATOM 673 O O . GLN A 1 91 ? -8.227 2.141 -3.949 1 58.78 91 GLN A O 1
ATOM 678 N N . SER A 1 92 ? -8.344 1.208 -6.086 1 57.72 92 SER A N 1
ATOM 679 C CA . SER A 1 92 ? -9.055 2.387 -6.566 1 57.72 92 SER A CA 1
ATOM 680 C C . SER A 1 92 ? -10.406 2.539 -5.871 1 57.72 92 SER A C 1
ATOM 682 O O . SER A 1 92 ? -10.766 3.635 -5.438 1 57.72 92 SER A O 1
ATOM 684 N N . SER A 1 93 ? -11.227 1.528 -5.895 1 57.19 93 SER A N 1
ATOM 685 C CA . SER A 1 93 ? -12.516 1.527 -5.211 1 57.19 93 SER A CA 1
ATOM 686 C C . SER A 1 93 ? -12.344 1.731 -3.709 1 57.19 93 SER A C 1
ATOM 688 O O . SER A 1 93 ? -13.156 2.402 -3.07 1 57.19 93 SER A O 1
ATOM 690 N N . ARG A 1 94 ? -11.281 1.251 -3.277 1 52.72 94 ARG A N 1
ATOM 691 C CA . ARG A 1 94 ? -10.914 1.261 -1.864 1 52.72 94 ARG A CA 1
ATOM 692 C C . ARG A 1 94 ? -10.602 2.676 -1.389 1 52.72 94 ARG A C 1
ATOM 694 O O . ARG A 1 94 ? -11.016 3.074 -0.296 1 52.72 94 ARG A O 1
ATOM 701 N N . ARG A 1 95 ? -9.852 3.219 -2.379 1 53.69 95 ARG A N 1
ATOM 702 C CA . ARG A 1 95 ? -9.508 4.602 -2.062 1 53.69 95 ARG A CA 1
ATOM 703 C C . ARG A 1 95 ? -10.766 5.441 -1.862 1 53.69 95 ARG A C 1
ATOM 705 O O . ARG A 1 95 ? -10.836 6.27 -0.95 1 53.69 95 ARG A O 1
ATOM 712 N N . ASP A 1 96 ? -11.711 5.043 -2.82 1 58.59 96 ASP A N 1
ATOM 713 C CA . ASP A 1 96 ? -12.984 5.75 -2.711 1 58.59 96 ASP A CA 1
ATOM 714 C C . ASP A 1 96 ? -13.695 5.406 -1.402 1 58.59 96 ASP A C 1
ATOM 716 O O . ASP A 1 96 ? -14.211 6.293 -0.719 1 58.59 96 ASP A O 1
ATOM 720 N N . LYS A 1 97 ? -13.711 4.156 -1.103 1 60.72 97 LYS A N 1
ATOM 721 C CA . LYS A 1 97 ? -14.391 3.725 0.115 1 60.72 97 LYS A CA 1
ATOM 722 C C . LYS A 1 97 ? -13.586 4.109 1.357 1 60.72 97 LYS A C 1
ATOM 724 O O . LYS A 1 97 ? -14.164 4.488 2.379 1 60.72 97 LYS A O 1
ATOM 729 N N . TYR A 1 98 ? -12.398 4.102 1.164 1 58.88 98 TYR A N 1
ATOM 730 C CA . TYR A 1 98 ? -11.516 4.453 2.268 1 58.88 98 TYR A CA 1
ATOM 731 C C . TYR A 1 98 ? -11.68 5.914 2.658 1 58.88 98 TYR A C 1
ATOM 733 O O . TYR A 1 98 ? -11.734 6.246 3.844 1 58.88 98 TYR A O 1
ATOM 741 N N . TRP A 1 99 ? -11.797 6.664 1.547 1 60.69 99 TRP A N 1
ATOM 742 C CA . TRP A 1 99 ? -11.977 8.078 1.865 1 60.69 99 TRP A CA 1
ATOM 743 C C . TRP A 1 99 ? -13.297 8.305 2.596 1 60.69 99 TRP A C 1
ATOM 745 O O . TRP A 1 99 ? -13.367 9.102 3.531 1 60.69 99 TRP A O 1
ATOM 755 N N . LYS A 1 100 ? -14.211 7.547 2.256 1 67.31 100 LYS A N 1
ATOM 756 C CA . LYS A 1 100 ? -15.508 7.707 2.906 1 67.31 100 LYS A CA 1
ATOM 757 C C . LYS A 1 100 ? -15.445 7.273 4.367 1 67.31 100 LYS A C 1
ATOM 759 O O . LYS A 1 100 ? -16 7.941 5.246 1 67.31 100 LYS A O 1
ATOM 764 N N . ARG A 1 101 ? -14.852 6.191 4.586 1 64.38 101 ARG A N 1
ATOM 765 C CA . ARG A 1 101 ? -14.703 5.688 5.949 1 64.38 101 ARG A CA 1
ATOM 766 C C . ARG A 1 101 ? -13.828 6.609 6.785 1 64.38 101 ARG A C 1
ATOM 768 O O . ARG A 1 101 ? -14.141 6.887 7.945 1 64.38 101 ARG A O 1
ATOM 775 N N . PHE A 1 102 ? -12.742 7.07 6.164 1 67.31 102 PHE A N 1
ATOM 776 C CA . PHE A 1 102 ? -11.859 8.062 6.773 1 67.31 102 PHE A CA 1
ATOM 777 C C . PHE A 1 102 ? -12.641 9.305 7.176 1 67.31 102 PHE A C 1
ATOM 779 O O . PHE A 1 102 ? -12.523 9.773 8.305 1 67.31 102 PHE A O 1
ATOM 786 N N . MET A 1 103 ? -13.445 9.711 6.246 1 71.69 103 MET A N 1
ATOM 787 C CA . MET A 1 103 ? -14.211 10.93 6.488 1 71.69 103 MET A CA 1
ATOM 788 C C . MET A 1 103 ? -15.305 10.688 7.516 1 71.69 103 MET A C 1
ATOM 790 O O . MET A 1 103 ? -15.656 11.594 8.281 1 71.69 103 MET A O 1
ATOM 794 N N . ALA A 1 104 ? -15.68 9.461 7.547 1 69.81 104 ALA A N 1
ATOM 795 C CA . ALA A 1 104 ? -16.703 9.102 8.531 1 69.81 104 ALA A CA 1
ATOM 796 C C . ALA A 1 104 ? -16.125 9.109 9.945 1 69.81 104 ALA A C 1
ATOM 798 O O . ALA A 1 104 ? -16.812 9.477 10.898 1 69.81 104 ALA A O 1
ATOM 799 N N . ILE A 1 105 ? -14.859 8.758 10.07 1 62.84 105 ILE A N 1
ATOM 800 C CA . ILE A 1 105 ? -14.211 8.672 11.375 1 62.84 105 ILE A CA 1
ATOM 801 C C . ILE A 1 105 ? -13.641 10.031 11.766 1 62.84 105 ILE A C 1
ATOM 803 O O . ILE A 1 105 ? -13.859 10.516 12.875 1 62.84 105 ILE A O 1
ATOM 807 N N . TRP A 1 106 ? -12.852 10.594 10.859 1 67.69 106 TRP A N 1
ATOM 808 C CA . TRP A 1 106 ? -12.188 11.859 11.164 1 67.69 106 TRP A CA 1
ATOM 809 C C . TRP A 1 106 ? -13.18 13.016 11.125 1 67.69 106 TRP A C 1
ATOM 811 O O . TRP A 1 106 ? -13.156 13.891 12 1 67.69 106 TRP A O 1
ATOM 821 N N . GLY A 1 107 ? -14.156 12.914 10.281 1 73.69 107 GLY A N 1
ATOM 822 C CA . GLY A 1 107 ? -15.195 13.93 10.172 1 73.69 107 GLY A CA 1
ATOM 823 C C . GLY A 1 107 ? -14.719 15.195 9.484 1 73.69 107 GLY A C 1
ATOM 824 O O . GLY A 1 107 ? -13.523 15.492 9.477 1 73.69 107 GLY A O 1
ATOM 825 N N . GLU A 1 108 ? -15.609 15.875 8.891 1 74.62 108 GLU A N 1
ATOM 826 C CA . GLU A 1 108 ? -15.352 17.125 8.195 1 74.62 108 GLU A CA 1
ATOM 827 C C . GLU A 1 108 ? -14.867 18.219 9.156 1 74.62 108 GLU A C 1
ATOM 829 O O . GLU A 1 108 ? -13.977 19 8.82 1 74.62 108 GLU A O 1
ATOM 834 N N . LYS A 1 109 ? -15.328 18.172 10.328 1 80.38 109 LYS A N 1
ATOM 835 C CA . LYS A 1 109 ? -14.953 19.188 11.32 1 80.38 109 LYS A CA 1
ATOM 836 C C . LYS A 1 109 ? -13.492 19.031 11.734 1 80.38 109 LYS A C 1
ATOM 838 O O . LYS A 1 109 ? -12.766 20.016 11.844 1 80.38 109 LYS A O 1
ATOM 843 N N . ASP A 1 110 ? -13.117 17.75 11.938 1 83.25 110 ASP A N 1
ATOM 844 C CA . ASP A 1 110 ? -11.734 17.5 12.336 1 83.25 110 ASP A CA 1
ATOM 845 C C . ASP A 1 110 ? -10.766 17.875 11.227 1 83.25 110 ASP A C 1
ATOM 847 O O . ASP A 1 110 ? -9.688 18.422 11.492 1 83.25 110 ASP A O 1
ATOM 851 N N . LEU A 1 111 ? -11.195 17.656 10.008 1 84.81 111 LEU A N 1
ATOM 852 C CA . LEU A 1 111 ? -10.367 18.016 8.867 1 84.81 111 LEU A CA 1
ATOM 853 C C . LEU A 1 111 ? -10.25 19.531 8.742 1 84.81 111 LEU A C 1
ATOM 855 O O . LEU A 1 111 ? -9.164 20.062 8.484 1 84.81 111 LEU A O 1
ATOM 859 N N . LEU A 1 112 ? -11.336 20.234 8.984 1 83.62 112 LEU A N 1
ATOM 860 C CA . LEU A 1 112 ? -11.344 21.703 8.93 1 83.62 112 LEU A CA 1
ATOM 861 C C . LEU A 1 112 ? -10.477 22.281 10.047 1 83.62 112 LEU A C 1
ATOM 863 O O . LEU A 1 112 ? -9.766 23.266 9.828 1 83.62 112 LEU A O 1
ATOM 867 N N . ASN A 1 113 ? -10.516 21.625 11.156 1 88.56 113 ASN A N 1
ATOM 868 C CA . ASN A 1 113 ? -9.68 22.031 12.273 1 88.56 113 ASN A CA 1
ATOM 869 C C . ASN A 1 113 ? -8.195 21.859 11.961 1 88.56 113 ASN A C 1
ATOM 871 O O . ASN A 1 113 ? -7.383 22.734 12.258 1 88.56 113 ASN A O 1
ATOM 875 N N . MET A 1 114 ? -7.891 20.75 11.359 1 91.88 114 MET A N 1
ATOM 876 C CA . MET A 1 114 ? -6.508 20.516 10.953 1 91.88 114 MET A CA 1
ATOM 877 C C . MET A 1 114 ? -6.043 21.562 9.961 1 91.88 114 MET A C 1
ATOM 879 O O . MET A 1 114 ? -4.969 22.156 10.125 1 91.88 114 MET A O 1
ATOM 883 N N . SER A 1 115 ? -6.871 21.812 8.984 1 91.8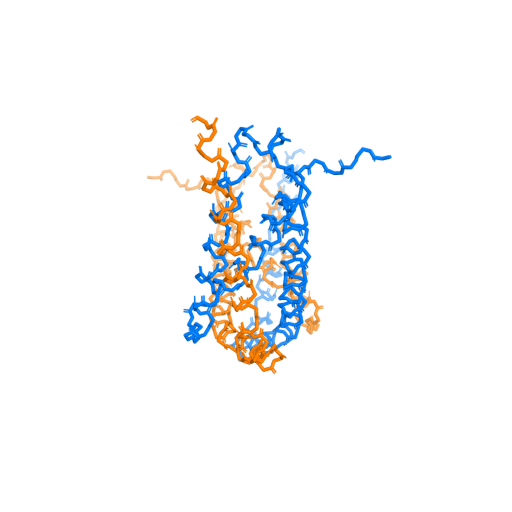8 115 SER A N 1
ATOM 884 C CA . SER A 1 115 ? -6.551 22.797 7.965 1 91.88 115 SER A CA 1
ATOM 885 C C . SER A 1 115 ? -6.305 24.172 8.594 1 91.88 115 SER A C 1
ATOM 887 O O . SER A 1 115 ? -5.312 24.828 8.281 1 91.88 115 SER A O 1
ATOM 889 N N . ALA A 1 116 ? -7.168 24.531 9.461 1 92.38 116 ALA A N 1
ATOM 890 C CA . ALA A 1 116 ? -7.066 25.828 10.117 1 92.38 116 ALA A CA 1
ATOM 891 C C . ALA A 1 116 ? -5.789 25.922 10.945 1 92.38 116 ALA A C 1
ATOM 893 O O . ALA A 1 116 ? -5.094 26.938 10.906 1 92.38 116 ALA A O 1
ATOM 894 N N . LYS A 1 117 ? -5.473 24.906 11.695 1 94.56 117 LYS A N 1
ATOM 895 C CA . LYS A 1 117 ? -4.266 24.906 12.516 1 94.56 117 LYS A CA 1
ATOM 896 C C . LYS A 1 117 ? -3.01 24.953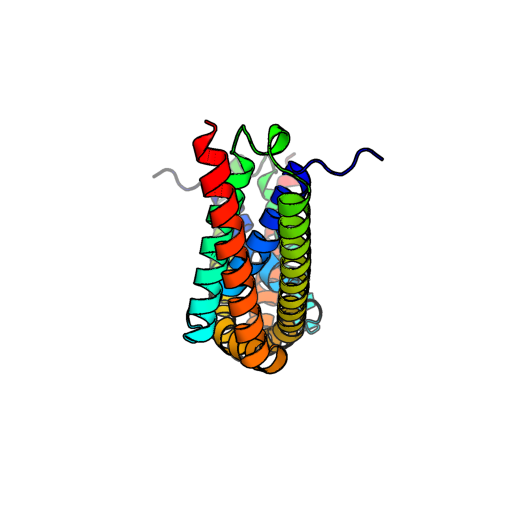 11.648 1 94.56 117 LYS A C 1
ATOM 898 O O . LYS A 1 117 ? -2.086 25.719 11.922 1 94.56 117 LYS A O 1
ATOM 903 N N . VAL A 1 118 ? -3.023 24.141 10.625 1 95.44 118 VAL A N 1
ATOM 904 C CA . VAL A 1 118 ? -1.88 24.094 9.719 1 95.44 118 VAL A CA 1
ATOM 905 C C . VAL A 1 118 ? -1.678 25.453 9.062 1 95.44 118 VAL A C 1
ATOM 907 O O . VAL A 1 118 ? -0.553 25.953 8.992 1 95.44 118 VAL A O 1
ATOM 910 N N . ALA A 1 119 ? -2.766 26.031 8.602 1 93.38 119 ALA A N 1
ATOM 911 C CA . ALA A 1 119 ? -2.691 27.359 7.988 1 93.38 119 ALA A CA 1
ATOM 912 C C . ALA A 1 119 ? -2.156 28.391 8.977 1 93.38 119 ALA A C 1
ATOM 914 O O . ALA A 1 119 ? -1.35 29.25 8.609 1 93.38 119 ALA A O 1
ATOM 915 N N . SER A 1 120 ? -2.605 28.297 10.195 1 95.38 120 SER A N 1
ATOM 916 C CA . SER A 1 120 ? -2.148 29.203 11.242 1 95.38 120 SER A CA 1
ATOM 917 C C . SER A 1 120 ? -0.653 29.047 11.492 1 95.38 120 SER A C 1
ATOM 919 O O . SER A 1 120 ? 0.079 30.031 11.57 1 95.38 120 SER A O 1
ATOM 921 N N . HIS A 1 121 ? -0.195 27.844 11.594 1 95.88 121 HIS A N 1
ATOM 922 C CA . HIS A 1 121 ? 1.23 27.594 11.766 1 95.88 121 HIS A CA 1
ATOM 923 C C . HIS A 1 121 ? 2.031 28.141 10.586 1 95.88 121 HIS A C 1
ATOM 925 O O . HIS A 1 121 ? 3.072 28.766 10.781 1 95.88 121 HIS A O 1
ATOM 931 N N . THR A 1 122 ? 1.559 27.875 9.398 1 95.75 122 THR A N 1
ATOM 932 C CA . THR A 1 122 ? 2.24 28.328 8.188 1 95.75 122 THR A CA 1
ATOM 933 C C . THR A 1 122 ? 2.389 29.859 8.195 1 95.75 122 THR A C 1
ATOM 935 O O . THR A 1 122 ? 3.469 30.375 7.91 1 95.75 122 THR A O 1
ATOM 938 N N . ARG A 1 123 ? 1.298 30.484 8.484 1 94.12 123 ARG A N 1
ATOM 939 C CA . ARG A 1 123 ? 1.331 31.938 8.539 1 94.12 123 ARG A CA 1
ATOM 940 C C . ARG A 1 123 ? 2.342 32.438 9.57 1 94.12 123 ARG A C 1
ATOM 942 O O . ARG A 1 123 ? 3.164 33.281 9.281 1 94.12 123 ARG A O 1
ATOM 949 N N . ASN A 1 124 ? 2.312 31.859 10.789 1 95.31 124 ASN A N 1
ATOM 950 C CA . ASN A 1 124 ? 3.199 32.25 11.875 1 95.31 124 ASN A CA 1
ATOM 951 C C . ASN A 1 124 ? 4.664 32 11.531 1 95.31 124 ASN A C 1
ATOM 953 O O . ASN A 1 124 ? 5.508 32.875 11.695 1 95.31 124 ASN A O 1
ATOM 957 N N . LEU A 1 125 ? 4.957 30.875 10.992 1 95.25 125 LEU A N 1
ATOM 958 C CA . LEU A 1 125 ? 6.336 30.5 10.695 1 95.25 125 LEU A CA 1
ATOM 959 C C . LEU A 1 125 ? 6.875 31.297 9.516 1 95.25 125 LEU A C 1
ATOM 961 O O . LEU A 1 125 ? 8.062 31.625 9.477 1 95.25 125 LEU A O 1
ATOM 965 N N . ASN A 1 126 ? 5.977 31.609 8.578 1 94.25 126 ASN A N 1
ATOM 966 C CA . ASN A 1 126 ? 6.387 32.438 7.465 1 94.25 126 ASN A CA 1
ATOM 967 C C . ASN A 1 126 ? 6.801 33.844 7.941 1 94.25 126 ASN A C 1
ATOM 969 O O . ASN A 1 126 ? 7.707 34.438 7.371 1 94.25 126 ASN A O 1
ATOM 973 N N . LEU A 1 127 ? 6.148 34.312 9.008 1 94.06 127 LEU A N 1
ATOM 974 C CA . LEU A 1 127 ? 6.547 35.594 9.594 1 94.06 127 LEU A CA 1
ATOM 975 C C . LEU A 1 127 ? 7.969 35.531 10.141 1 94.06 127 LEU A C 1
ATOM 977 O O . LEU A 1 127 ? 8.781 36.406 9.875 1 94.06 127 LEU A O 1
ATOM 981 N N . TYR A 1 128 ? 8.289 34.469 10.812 1 92.69 128 TYR A N 1
ATOM 982 C CA . TYR A 1 128 ? 9.633 34.312 11.352 1 92.69 128 TYR A CA 1
ATOM 983 C C . TYR A 1 128 ? 10.656 34.125 10.234 1 92.69 128 TYR A C 1
ATOM 985 O O . TYR A 1 128 ? 11.75 34.688 10.297 1 92.69 128 TYR A O 1
ATOM 993 N N . LEU A 1 129 ? 10.289 33.344 9.273 1 92.94 129 LEU A N 1
ATOM 994 C CA . LEU A 1 129 ? 11.18 33.125 8.148 1 92.94 129 LEU A CA 1
ATOM 995 C C . LEU A 1 129 ? 11.539 34.406 7.453 1 92.94 129 LEU A C 1
ATOM 997 O O . LEU A 1 129 ? 12.711 34.656 7.141 1 92.94 129 LEU A O 1
ATOM 1001 N N . ASN A 1 130 ? 10.531 35.219 7.262 1 92.19 130 ASN A N 1
ATOM 1002 C CA . ASN A 1 130 ? 10.758 36.531 6.629 1 92.19 130 ASN A CA 1
ATOM 1003 C C . ASN A 1 130 ? 11.711 37.375 7.445 1 92.19 130 ASN A C 1
ATOM 1005 O O . ASN A 1 130 ? 12.562 38.094 6.887 1 92.19 130 ASN A O 1
ATOM 1009 N N . ILE A 1 131 ? 11.641 37.344 8.758 1 90.5 131 ILE A N 1
ATOM 1010 C CA . ILE A 1 131 ? 12.508 38.094 9.656 1 90.5 131 ILE A CA 1
ATOM 1011 C C . ILE A 1 131 ? 13.93 37.531 9.578 1 90.5 131 ILE A C 1
ATOM 1013 O O . ILE A 1 131 ? 14.891 38.312 9.477 1 90.5 131 ILE A O 1
ATOM 1017 N N . LEU A 1 132 ? 14.062 36.25 9.562 1 90.94 132 LEU A N 1
ATOM 1018 C CA . LEU A 1 132 ? 15.367 35.594 9.531 1 90.94 132 LEU A CA 1
ATOM 1019 C C . LEU A 1 132 ? 16.094 35.906 8.227 1 90.94 132 LEU A C 1
ATOM 1021 O O . LEU A 1 132 ? 17.312 36.094 8.219 1 90.94 132 LEU A O 1
ATOM 1025 N N . LEU A 1 133 ? 15.297 35.938 7.145 1 89.75 133 LEU A N 1
ATOM 1026 C CA . LEU A 1 133 ? 15.891 36.156 5.832 1 89.75 133 LEU A CA 1
ATOM 1027 C C . LEU A 1 133 ? 16.422 37.562 5.688 1 89.75 133 LEU A C 1
ATOM 1029 O O . LEU A 1 133 ? 17.297 37.844 4.852 1 89.75 133 LEU A O 1
ATOM 1033 N N . ARG A 1 134 ? 16.016 38.469 6.523 1 87.62 134 ARG A N 1
ATOM 1034 C CA . ARG A 1 134 ? 16.516 39.844 6.496 1 87.62 134 ARG A CA 1
ATOM 1035 C C . ARG A 1 134 ? 17.906 39.906 7.117 1 87.62 134 ARG A C 1
ATOM 1037 O O . ARG A 1 134 ? 18.656 40.875 6.871 1 87.62 134 ARG A O 1
ATOM 1044 N N . TYR A 1 135 ? 18.266 38.938 7.867 1 81 135 TYR A N 1
ATOM 1045 C CA . TYR A 1 135 ? 19.578 38.906 8.508 1 81 135 TYR A CA 1
ATOM 1046 C C . TYR A 1 135 ? 20.594 38.188 7.637 1 81 135 TYR A C 1
ATOM 1048 O O . TYR A 1 135 ? 21.766 38.062 8.016 1 81 135 TYR A O 1
ATOM 1056 N N . LEU A 1 136 ? 20.188 37.688 6.566 1 74.62 136 LEU A N 1
ATOM 1057 C CA . LEU A 1 136 ? 21.109 37.062 5.641 1 74.62 136 LEU A CA 1
ATOM 1058 C C . LEU A 1 136 ? 21.594 38.031 4.586 1 74.62 136 LEU A C 1
ATOM 1060 O O . LEU A 1 136 ? 20.891 39 4.246 1 74.62 136 LEU A O 1
ATOM 1064 N N . MET B 1 1 ? 20.5 18.031 29.406 1 36.44 1 MET B N 1
ATOM 1065 C CA . MET B 1 1 ? 20.219 17.625 28.047 1 36.44 1 MET B CA 1
ATOM 1066 C C . MET B 1 1 ? 20.125 18.828 27.125 1 36.44 1 MET B C 1
ATOM 1068 O O . MET B 1 1 ? 19.547 19.844 27.484 1 36.44 1 MET B O 1
ATOM 1072 N N . GLU B 1 2 ? 21.109 19.094 26.406 1 50.25 2 GLU B N 1
ATOM 1073 C CA . GLU B 1 2 ? 21.156 20.312 25.594 1 50.25 2 GLU B CA 1
ATOM 1074 C C . GLU B 1 2 ? 19.859 20.516 24.828 1 50.25 2 GLU B C 1
ATOM 1076 O O . GLU B 1 2 ? 19.281 19.562 24.312 1 50.25 2 GLU B O 1
ATOM 1081 N N . PRO B 1 3 ?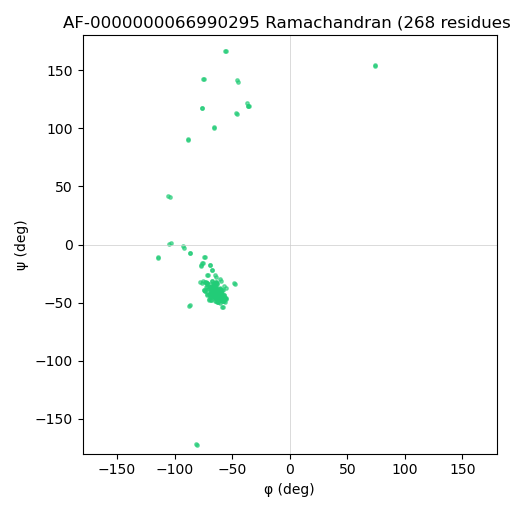 19.156 21.547 25.203 1 58.81 3 PRO B N 1
ATOM 1082 C CA . PRO B 1 3 ? 17.859 21.828 24.594 1 58.81 3 PRO B CA 1
ATOM 1083 C C . PRO B 1 3 ? 17.828 21.5 23.109 1 58.81 3 PRO B C 1
ATOM 1085 O O . PRO B 1 3 ? 18.859 21.578 22.438 1 58.81 3 PRO B O 1
ATOM 1088 N N . ALA B 1 4 ? 17.016 20.625 22.641 1 63.84 4 ALA B N 1
ATOM 1089 C CA . ALA B 1 4 ? 16.938 20.281 21.234 1 63.84 4 ALA B CA 1
ATOM 1090 C C . ALA B 1 4 ? 17.188 21.5 20.359 1 63.84 4 ALA B C 1
ATOM 1092 O O . ALA B 1 4 ? 16.703 22.594 20.656 1 63.84 4 ALA B O 1
ATOM 1093 N N . SER B 1 5 ? 18.188 21.5 19.531 1 86 5 SER B N 1
ATOM 1094 C CA . SER B 1 5 ? 18.453 22.547 18.562 1 86 5 SER B CA 1
ATOM 1095 C C . SER B 1 5 ? 17.172 22.969 17.828 1 86 5 SER B C 1
ATOM 1097 O O . SER B 1 5 ? 16.219 22.188 17.766 1 86 5 SER B O 1
ATOM 1099 N N . VAL B 1 6 ? 17.078 24.203 17.641 1 91.38 6 VAL B N 1
ATOM 1100 C CA . VAL B 1 6 ? 15.93 24.719 16.906 1 91.38 6 VAL B CA 1
ATOM 1101 C C . VAL B 1 6 ? 15.719 23.891 15.625 1 91.38 6 VAL B C 1
ATOM 1103 O O . VAL B 1 6 ? 14.586 23.578 15.258 1 91.38 6 VAL B O 1
ATOM 1106 N N . LEU B 1 7 ? 16.797 23.453 15.078 1 91.38 7 LEU B N 1
ATOM 1107 C CA . LEU B 1 7 ? 16.766 22.656 13.852 1 91.38 7 LEU B CA 1
ATOM 1108 C C . LEU B 1 7 ? 16.094 21.312 14.102 1 91.38 7 LEU B C 1
ATOM 1110 O O . LEU B 1 7 ? 15.359 20.812 13.242 1 91.38 7 LEU B O 1
ATOM 1114 N N . ALA B 1 8 ? 16.25 20.797 15.195 1 90.56 8 ALA B N 1
ATOM 1115 C CA . ALA B 1 8 ? 15.648 19.516 15.523 1 90.56 8 ALA B CA 1
ATOM 1116 C C . ALA B 1 8 ? 14.125 19.609 15.492 1 90.56 8 ALA B C 1
ATOM 1118 O O . ALA B 1 8 ? 13.445 18.688 15.008 1 90.56 8 ALA B O 1
ATOM 1119 N N . PHE B 1 9 ? 13.562 20.672 16.016 1 92.31 9 PHE B N 1
ATOM 1120 C CA . PHE B 1 9 ? 12.117 20.875 16 1 92.31 9 PHE B CA 1
ATOM 1121 C C . PHE B 1 9 ? 11.594 20.969 14.578 1 92.31 9 PHE B C 1
ATOM 1123 O O . PHE B 1 9 ? 10.547 20.406 14.25 1 92.31 9 PHE B O 1
ATOM 1130 N N . VAL B 1 10 ? 12.352 21.703 13.781 1 95.25 10 VAL B N 1
ATOM 1131 C CA . VAL B 1 10 ? 11.953 21.875 12.391 1 95.25 10 VAL B CA 1
ATOM 1132 C C . VAL B 1 10 ? 11.93 20.516 11.688 1 95.25 10 VAL B C 1
ATOM 1134 O O . VAL B 1 10 ? 10.953 20.172 11.008 1 95.25 10 VAL B O 1
ATOM 1137 N N . LEU B 1 11 ? 12.914 19.719 11.93 1 93.25 11 LEU B N 1
ATOM 1138 C CA . LEU B 1 11 ? 13.062 18.453 11.227 1 93.25 11 LEU B CA 1
ATOM 1139 C C . LEU B 1 11 ? 12.008 17.438 11.688 1 93.25 11 LEU B C 1
ATOM 1141 O O . LEU B 1 11 ? 11.5 16.656 10.883 1 93.25 11 LEU B O 1
ATOM 1145 N N . LEU B 1 12 ? 11.734 17.5 12.945 1 92.56 12 LEU B N 1
ATOM 1146 C CA . LEU B 1 12 ? 10.664 16.641 13.445 1 92.56 12 LEU B CA 1
ATOM 1147 C C . LEU B 1 12 ? 9.32 17.047 12.859 1 92.56 12 LEU B C 1
ATOM 1149 O O . LEU B 1 12 ? 8.5 16.188 12.516 1 92.56 12 LEU B O 1
ATOM 1153 N N . GLY B 1 13 ? 9.086 18.375 12.773 1 95.69 13 GLY B N 1
ATOM 1154 C CA . GLY B 1 13 ? 7.883 18.859 12.117 1 95.69 13 GLY B CA 1
ATOM 1155 C C . GLY B 1 13 ? 7.789 18.453 10.656 1 95.69 13 GLY B C 1
ATOM 1156 O O . GLY B 1 13 ? 6.727 18.031 10.188 1 95.69 13 GLY B O 1
ATOM 1157 N N . LEU B 1 14 ? 8.914 18.469 10 1 95.69 14 LEU B N 1
ATOM 1158 C CA . LEU B 1 14 ? 8.984 18.062 8.602 1 95.69 14 LEU B CA 1
ATOM 1159 C C . LEU B 1 14 ? 8.609 16.594 8.43 1 95.69 14 LEU B C 1
ATOM 1161 O O . LEU B 1 14 ? 7.84 16.25 7.535 1 95.69 14 LEU B O 1
ATOM 1165 N N . LYS B 1 15 ? 9.141 15.828 9.227 1 93.94 15 LYS B N 1
ATOM 1166 C CA . LYS B 1 15 ? 8.859 14.398 9.172 1 93.94 15 LYS B CA 1
ATOM 1167 C C . LYS B 1 15 ? 7.367 14.125 9.32 1 93.94 15 LYS B C 1
ATOM 1169 O O . LYS B 1 15 ? 6.785 13.383 8.531 1 93.94 15 LYS B O 1
ATOM 1174 N N . SER B 1 16 ? 6.77 14.719 10.297 1 94.69 16 SER B N 1
ATOM 1175 C CA . SER B 1 16 ? 5.348 14.523 10.562 1 94.69 16 SER B CA 1
ATOM 1176 C C . SER B 1 16 ? 4.492 15.102 9.438 1 94.69 16 SER B C 1
ATOM 1178 O O . SER B 1 16 ? 3.486 14.5 9.047 1 94.69 16 SER B O 1
ATOM 1180 N N . ALA B 1 17 ? 4.848 16.266 8.945 1 95.69 17 ALA B N 1
ATOM 1181 C CA . ALA B 1 17 ? 4.117 16.891 7.848 1 95.69 17 ALA B CA 1
ATOM 1182 C C . ALA B 1 17 ? 4.156 16.016 6.594 1 95.69 17 ALA B C 1
ATOM 1184 O O . ALA B 1 17 ? 3.164 15.93 5.863 1 95.69 17 ALA B O 1
ATOM 1185 N N . LYS B 1 18 ? 5.297 15.398 6.348 1 94.5 18 LYS B N 1
ATOM 1186 C CA . LYS B 1 18 ? 5.438 14.523 5.188 1 94.5 18 LYS B CA 1
ATOM 1187 C C . LYS B 1 18 ? 4.504 13.32 5.289 1 94.5 18 LYS B C 1
ATOM 1189 O O . LYS B 1 18 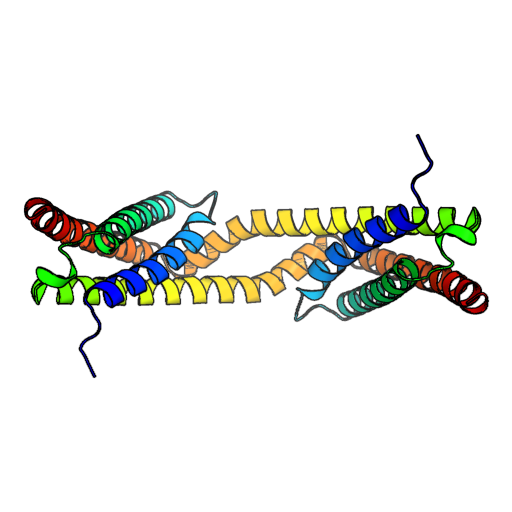? 3.898 12.906 4.297 1 94.5 18 LYS B O 1
ATOM 1194 N N . VAL B 1 19 ? 4.43 12.82 6.465 1 90.94 19 VAL B N 1
ATOM 1195 C CA . VAL B 1 19 ? 3.537 11.688 6.695 1 90.94 19 VAL B CA 1
ATOM 1196 C C . VAL B 1 19 ? 2.096 12.102 6.418 1 90.94 19 VAL B C 1
ATOM 1198 O O . VAL B 1 19 ? 1.377 11.422 5.684 1 90.94 19 VAL B O 1
ATOM 1201 N N . ALA B 1 20 ? 1.637 13.211 6.969 1 92.75 20 ALA B N 1
ATOM 1202 C CA . ALA B 1 20 ? 0.278 13.711 6.773 1 92.75 20 ALA B CA 1
ATOM 1203 C C . ALA B 1 20 ? 0.002 13.984 5.297 1 92.75 20 ALA B C 1
ATOM 1205 O O . ALA B 1 20 ? -1.057 13.625 4.781 1 92.75 20 ALA B O 1
ATOM 1206 N N . TYR B 1 21 ? 0.936 14.539 4.602 1 94.06 21 TYR B N 1
ATOM 1207 C CA . TYR B 1 21 ? 0.787 14.867 3.188 1 94.06 21 TYR B CA 1
ATOM 1208 C C . TYR B 1 21 ? 0.605 13.602 2.357 1 94.06 21 TYR B C 1
ATOM 1210 O O . TYR B 1 21 ? -0.271 13.539 1.492 1 94.06 21 TYR B O 1
ATOM 1218 N N . LYS B 1 22 ? 1.484 12.695 2.623 1 90.06 22 LYS B N 1
ATOM 1219 C CA . LYS B 1 22 ? 1.431 11.445 1.869 1 90.06 22 LYS B CA 1
ATOM 1220 C C . LYS B 1 22 ? 0.067 10.781 2.01 1 90.06 22 LYS B C 1
ATOM 1222 O O . LYS B 1 22 ? -0.516 10.328 1.02 1 90.06 22 LYS B O 1
ATOM 1227 N N . ILE B 1 23 ? -0.469 10.75 3.207 1 83.25 23 ILE B N 1
ATOM 1228 C CA . ILE B 1 23 ? -1.754 10.109 3.469 1 83.25 23 ILE B CA 1
ATOM 1229 C C . ILE B 1 23 ? -2.871 10.906 2.797 1 83.25 23 ILE B C 1
ATOM 1231 O O . ILE B 1 23 ? -3.662 10.352 2.029 1 83.25 23 ILE B O 1
ATOM 1235 N N . LEU B 1 24 ? -2.912 12.195 2.951 1 86 24 LEU B N 1
ATOM 1236 C CA . LEU B 1 24 ? -3.977 13.047 2.424 1 86 24 LEU B CA 1
ATOM 1237 C C . LEU B 1 24 ? -3.943 13.07 0.898 1 86 24 LEU B C 1
ATOM 1239 O O . LEU B 1 24 ? -4.992 13.078 0.251 1 86 24 LEU B O 1
ATOM 1243 N N . SER B 1 25 ? -2.746 13.102 0.29 1 87.69 25 SER B N 1
ATOM 1244 C CA . SER B 1 25 ? -2.6 13.219 -1.157 1 87.69 25 SER B CA 1
ATOM 1245 C C . SER B 1 25 ? -2.904 11.898 -1.854 1 87.69 25 SER B C 1
ATOM 1247 O O . SER B 1 25 ? -3.092 11.859 -3.07 1 87.69 25 SER B O 1
ATOM 1249 N N . SER B 1 26 ? -2.918 10.859 -1.124 1 78.25 26 SER B N 1
ATOM 1250 C CA . SER B 1 26 ? -3.18 9.547 -1.708 1 78.25 26 SER B CA 1
ATOM 1251 C C . SER B 1 26 ? -4.652 9.391 -2.076 1 78.25 26 SER B C 1
ATOM 1253 O O . SER B 1 26 ? -5.012 8.484 -2.832 1 78.25 26 SER B O 1
ATOM 1255 N N . PHE B 1 27 ? -5.422 10.352 -1.597 1 73.19 27 PHE B N 1
ATOM 1256 C CA . PHE B 1 27 ? -6.844 10.305 -1.906 1 73.19 27 PHE B CA 1
ATOM 1257 C C . PHE B 1 27 ? -7.137 11.031 -3.215 1 73.19 27 PHE B C 1
ATOM 1259 O O . PHE B 1 27 ? -7.246 12.258 -3.242 1 73.19 27 PHE B O 1
ATOM 1266 N N . GLU B 1 28 ? -7.102 10.367 -4.359 1 66.06 28 GLU B N 1
ATOM 1267 C CA . GLU B 1 28 ? -7.223 10.93 -5.703 1 66.06 28 GLU B CA 1
ATOM 1268 C C . GLU B 1 28 ? -8.562 11.641 -5.887 1 66.06 28 GLU B C 1
ATOM 1270 O O . GLU B 1 28 ? -8.617 12.727 -6.461 1 66.06 28 GLU B O 1
ATOM 1275 N N . ASP B 1 29 ? -9.594 11.07 -5.52 1 66.81 29 ASP B N 1
ATOM 1276 C CA . ASP B 1 29 ? -10.914 11.672 -5.711 1 66.81 29 ASP B CA 1
ATOM 1277 C C . ASP B 1 29 ? -11.453 12.234 -4.398 1 66.81 29 ASP B C 1
ATOM 1279 O O . ASP B 1 29 ? -12.656 12.141 -4.125 1 66.81 29 ASP B O 1
ATOM 1283 N N . ALA B 1 30 ? -10.562 12.844 -3.689 1 71.12 30 ALA B N 1
ATOM 1284 C CA . ALA B 1 30 ? -10.977 13.375 -2.395 1 71.12 30 ALA B CA 1
ATOM 1285 C C . ALA B 1 30 ? -11.805 14.641 -2.562 1 71.12 30 ALA B C 1
ATOM 1287 O O . ALA B 1 30 ? -11.586 15.414 -3.496 1 71.12 30 ALA B O 1
ATOM 1288 N N . PRO B 1 31 ? -12.805 14.82 -1.746 1 74.06 31 PRO B N 1
ATOM 1289 C CA . PRO B 1 31 ? -13.594 16.062 -1.762 1 74.06 31 PRO B CA 1
ATOM 1290 C C . PRO B 1 31 ? -12.734 17.312 -1.559 1 74.06 31 PRO B C 1
ATOM 1292 O O . PRO B 1 31 ? -11.57 17.203 -1.147 1 74.06 31 PRO B O 1
ATOM 1295 N N . GLY B 1 32 ? -13.312 18.438 -1.827 1 79.5 32 GLY B N 1
ATOM 1296 C CA . GLY B 1 32 ? -12.617 19.703 -1.8 1 79.5 32 GLY B CA 1
ATOM 1297 C C . GLY B 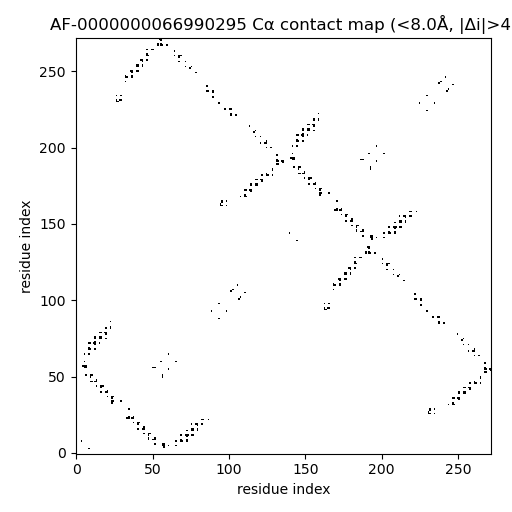1 32 ? -11.961 20 -0.467 1 79.5 32 GLY B C 1
ATOM 1298 O O . GLY B 1 32 ? -10.859 20.562 -0.422 1 79.5 32 GLY B O 1
ATOM 1299 N N . ASN B 1 33 ? -12.594 19.594 0.582 1 79.25 33 ASN B N 1
ATOM 1300 C CA . ASN B 1 33 ? -12.031 19.875 1.899 1 79.25 33 ASN B CA 1
ATOM 1301 C C . ASN B 1 33 ? -10.742 19.094 2.129 1 79.25 33 ASN B C 1
ATOM 1303 O O . ASN B 1 33 ? -9.805 19.625 2.74 1 79.25 33 ASN B O 1
ATOM 1307 N N . VAL B 1 34 ? -10.625 17.906 1.554 1 83.75 34 VAL B N 1
ATOM 1308 C CA . VAL B 1 34 ? -9.398 17.125 1.657 1 83.75 34 VAL B CA 1
ATOM 1309 C C . VAL B 1 34 ? -8.312 17.734 0.781 1 83.75 34 VAL B C 1
ATOM 1311 O O . VAL B 1 34 ? -7.156 17.859 1.2 1 83.75 34 VAL B O 1
ATOM 1314 N N . LYS B 1 35 ? -8.703 18.172 -0.352 1 84.56 35 LYS B N 1
ATOM 1315 C CA . LYS B 1 35 ? -7.75 18.812 -1.26 1 84.56 35 LYS B CA 1
ATOM 1316 C C . LYS B 1 35 ? -7.195 20.109 -0.659 1 84.56 35 LYS B C 1
ATOM 1318 O O . LYS B 1 35 ? -5.992 20.359 -0.744 1 84.56 35 LYS B O 1
ATOM 1323 N N . SER B 1 36 ? -8.109 20.828 -0.057 1 88 36 SER B N 1
ATOM 1324 C CA . SER B 1 36 ? -7.699 22.062 0.582 1 88 36 SER B CA 1
ATOM 1325 C C . SER B 1 36 ? -6.746 21.797 1.745 1 88 36 SER B C 1
ATOM 1327 O O . SER B 1 36 ? -5.738 22.484 1.896 1 88 36 SER B O 1
ATOM 1329 N N . THR B 1 37 ? -7.094 20.75 2.492 1 90.12 37 THR B N 1
ATOM 1330 C CA . THR B 1 37 ? -6.23 20.391 3.611 1 90.12 37 THR B CA 1
ATOM 1331 C C . THR B 1 37 ? -4.867 19.922 3.113 1 90.12 37 THR B C 1
ATOM 1333 O O . THR B 1 37 ? -3.832 20.281 3.674 1 90.12 37 THR B O 1
ATOM 1336 N N . THR B 1 38 ? -4.879 19.203 2.057 1 91 38 THR B N 1
ATOM 1337 C CA . THR B 1 38 ? -3.643 18.719 1.452 1 91 38 THR B CA 1
ATOM 1338 C C . THR B 1 38 ? -2.766 19.875 1.009 1 91 38 THR B C 1
ATOM 1340 O O . THR B 1 38 ? -1.559 19.891 1.264 1 91 38 THR B O 1
ATOM 1343 N N . ALA B 1 39 ? -3.377 20.859 0.422 1 92.69 39 ALA B N 1
ATOM 1344 C CA . ALA B 1 39 ? -2.662 22.047 -0.037 1 92.69 39 ALA B CA 1
ATOM 1345 C C . ALA B 1 39 ? -2.07 22.812 1.139 1 92.69 39 ALA B C 1
ATOM 1347 O O . ALA B 1 39 ? -0.957 23.344 1.05 1 92.69 39 ALA B O 1
ATOM 1348 N N . ASP B 1 40 ? -2.848 22.859 2.201 1 94.5 40 ASP B N 1
ATOM 1349 C CA . ASP B 1 40 ? -2.355 23.547 3.398 1 94.5 40 ASP B CA 1
ATOM 1350 C C . ASP B 1 40 ? -1.124 22.828 3.959 1 94.5 40 ASP B C 1
ATOM 1352 O O . ASP B 1 40 ? -0.14 23.484 4.324 1 94.5 40 ASP B O 1
ATOM 1356 N N . VAL B 1 41 ? -1.13 21.547 4.043 1 95.94 41 VAL B N 1
ATOM 1357 C CA . VAL B 1 41 ? -0.011 20.766 4.566 1 95.94 41 VAL B CA 1
ATOM 1358 C C . VAL B 1 41 ? 1.2 20.922 3.65 1 95.94 41 VAL B C 1
ATOM 1360 O O . VAL B 1 41 ? 2.334 21.031 4.121 1 95.94 41 VAL B O 1
ATOM 1363 N N . GLU B 1 42 ? 0.984 21 2.359 1 96 42 GLU B N 1
ATOM 1364 C CA . GLU B 1 42 ? 2.061 21.188 1.394 1 96 42 GLU B CA 1
ATOM 1365 C C . GLU B 1 42 ? 2.746 22.547 1.599 1 96 42 GLU B C 1
ATOM 1367 O O . GLU B 1 42 ? 3.977 22.625 1.556 1 96 42 GLU B O 1
ATOM 1372 N N . ARG B 1 43 ? 1.948 23.531 1.77 1 95.62 43 ARG B N 1
ATOM 1373 C CA . ARG B 1 43 ? 2.496 24.859 1.999 1 95.62 43 ARG B CA 1
ATOM 1374 C C . ARG B 1 43 ? 3.342 24.891 3.268 1 95.62 43 ARG B C 1
ATOM 1376 O O . ARG B 1 43 ? 4.418 25.5 3.287 1 95.62 43 ARG B O 1
ATOM 1383 N N . LEU B 1 44 ? 2.865 24.219 4.297 1 97.12 44 LEU B N 1
ATOM 1384 C CA . LEU B 1 44 ? 3.635 24.156 5.531 1 97.12 44 LEU B CA 1
ATOM 1385 C C . LEU B 1 44 ? 4.941 23.406 5.324 1 97.12 44 LEU B C 1
ATOM 1387 O O . LEU B 1 44 ? 5.984 23.797 5.848 1 97.12 44 LEU B O 1
ATOM 1391 N N . LEU B 1 45 ? 4.871 22.375 4.574 1 96.38 45 LEU B N 1
ATOM 1392 C CA . LEU B 1 45 ? 6.059 21.609 4.242 1 96.38 45 LEU B CA 1
ATOM 1393 C C . LEU B 1 45 ? 7.121 22.484 3.6 1 96.38 45 LEU B C 1
ATOM 1395 O O . LEU B 1 45 ? 8.297 22.438 3.984 1 96.38 45 LEU B O 1
ATOM 1399 N N . LEU B 1 46 ? 6.715 23.25 2.701 1 95.5 46 LEU B N 1
ATOM 1400 C CA . LEU B 1 46 ? 7.633 24.141 2.002 1 95.5 46 LEU B CA 1
ATOM 1401 C C . LEU B 1 46 ? 8.242 25.156 2.961 1 95.5 46 LEU B C 1
ATOM 1403 O O . LEU B 1 46 ? 9.438 25.438 2.898 1 95.5 46 LEU B O 1
ATOM 1407 N N . THR B 1 47 ? 7.422 25.719 3.861 1 96.56 47 THR B N 1
ATOM 1408 C CA . THR B 1 47 ? 7.891 26.688 4.848 1 96.56 47 THR B CA 1
ATOM 1409 C C . THR B 1 47 ? 8.914 26.047 5.785 1 96.56 47 THR B C 1
ATOM 1411 O O . THR B 1 47 ? 9.961 26.641 6.055 1 96.56 47 THR B O 1
ATOM 1414 N N . LEU B 1 48 ? 8.641 24.812 6.266 1 96.5 48 LEU B N 1
ATOM 1415 C CA . LEU B 1 48 ? 9.555 24.094 7.16 1 96.5 48 LEU B CA 1
ATOM 1416 C C . LEU B 1 48 ? 10.859 23.75 6.449 1 96.5 48 LEU B C 1
ATOM 1418 O O . LEU B 1 48 ? 11.938 23.828 7.047 1 96.5 48 LEU B O 1
ATOM 1422 N N . GLU B 1 49 ? 10.789 23.406 5.172 1 95.94 49 GLU B N 1
ATOM 1423 C CA . GLU B 1 49 ? 11.992 23.125 4.387 1 95.94 49 GLU B CA 1
ATOM 1424 C C . GLU B 1 49 ? 12.875 24.375 4.273 1 95.94 49 GLU B C 1
ATOM 1426 O O . GLU B 1 49 ? 14.094 24.281 4.418 1 95.94 49 GLU B O 1
ATOM 1431 N N . ARG B 1 50 ? 12.227 25.469 4.059 1 95.06 50 ARG B N 1
ATOM 1432 C CA . ARG B 1 50 ? 12.961 26.719 3.965 1 95.06 50 ARG B CA 1
ATOM 1433 C C . ARG B 1 50 ? 13.602 27.094 5.305 1 95.06 50 ARG B C 1
ATOM 1435 O O . ARG B 1 50 ? 14.742 27.547 5.348 1 95.06 50 ARG B O 1
ATOM 1442 N N . LEU B 1 51 ? 12.852 26.875 6.371 1 94.75 51 LEU B N 1
ATOM 1443 C CA . LEU B 1 51 ? 13.383 27.141 7.703 1 94.75 51 LEU B CA 1
ATOM 1444 C C . LEU B 1 51 ? 14.57 26.25 8.008 1 94.75 51 LEU B C 1
ATOM 1446 O O . LEU B 1 51 ? 15.547 26.688 8.617 1 94.75 51 LEU B O 1
ATOM 1450 N N . SER B 1 52 ? 14.477 25 7.594 1 94.25 52 SER B N 1
ATOM 1451 C CA . SER B 1 52 ? 15.523 24.031 7.91 1 94.25 52 SER B CA 1
ATOM 1452 C C . SER B 1 52 ? 16.828 24.359 7.203 1 94.25 52 SER B C 1
ATOM 1454 O O . SER B 1 52 ? 17.906 23.969 7.648 1 94.25 52 SER B O 1
ATOM 1456 N N . THR B 1 53 ? 16.75 25.094 6.16 1 92.94 53 THR B N 1
ATOM 1457 C CA . THR B 1 53 ? 17.953 25.438 5.395 1 92.94 53 THR B CA 1
ATOM 1458 C C . THR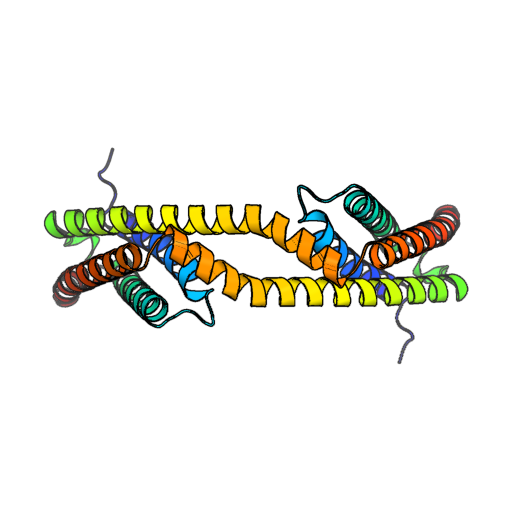 B 1 53 ? 18.391 26.859 5.68 1 92.94 53 THR B C 1
ATOM 1460 O O . THR B 1 53 ? 19.359 27.344 5.094 1 92.94 53 THR B O 1
ATOM 1463 N N . CYS B 1 54 ? 17.688 27.562 6.547 1 92.44 54 CYS B N 1
ATOM 1464 C CA . CYS B 1 54 ? 18 28.938 6.895 1 92.44 54 CYS B CA 1
ATOM 1465 C C . CYS B 1 54 ? 19.203 29 7.828 1 92.44 54 CYS B C 1
ATOM 1467 O O . CYS B 1 54 ? 19.141 28.531 8.961 1 92.44 54 CYS B O 1
ATOM 1469 N N . ALA B 1 55 ? 20.297 29.625 7.398 1 90.31 55 ALA B N 1
ATOM 1470 C CA . ALA B 1 55 ? 21.562 29.688 8.133 1 90.31 55 ALA B CA 1
ATOM 1471 C C . ALA B 1 55 ? 21.391 30.469 9.438 1 90.31 55 ALA B C 1
ATOM 1473 O O . ALA B 1 55 ? 22.094 30.203 10.414 1 90.31 55 ALA B O 1
ATOM 1474 N N . ALA B 1 56 ? 20.484 31.375 9.578 1 91.5 56 ALA B N 1
ATOM 1475 C CA . ALA B 1 56 ? 20.297 32.25 10.742 1 91.5 56 ALA B CA 1
ATOM 1476 C C . ALA B 1 56 ? 19.422 31.578 11.789 1 91.5 56 ALA B C 1
ATOM 1478 O O . ALA B 1 56 ? 19.266 32.094 12.898 1 91.5 56 ALA B O 1
ATOM 1479 N N . LEU B 1 57 ? 18.828 30.391 11.477 1 91.75 57 LEU B N 1
ATOM 1480 C CA . LEU B 1 57 ? 17.812 29.734 12.305 1 91.75 57 LEU B CA 1
ATOM 1481 C C . LEU B 1 57 ? 18.344 29.5 13.719 1 91.75 57 LEU B C 1
ATOM 1483 O O . LEU B 1 57 ? 17.703 29.891 14.695 1 91.75 57 LEU B O 1
ATOM 1487 N N . GLU B 1 58 ? 19.5 28.938 13.789 1 88.94 58 GLU B N 1
ATOM 1488 C CA . GLU B 1 58 ? 20.031 28.547 15.094 1 88.94 58 GLU B CA 1
ATOM 1489 C C . GLU B 1 58 ? 20.5 29.766 15.875 1 88.94 58 GLU B C 1
ATOM 1491 O O . GLU B 1 58 ? 20.328 29.828 17.094 1 88.94 58 GLU B O 1
ATOM 1496 N N . GLU B 1 59 ? 21.094 30.688 15.203 1 87.56 59 GLU B N 1
ATOM 1497 C CA . GLU B 1 59 ? 21.688 31.844 15.859 1 87.56 59 GLU B CA 1
ATOM 1498 C C . GLU B 1 59 ? 20.609 32.844 16.281 1 87.56 59 GLU B C 1
ATOM 1500 O O . GLU B 1 59 ? 20.734 33.5 17.328 1 87.56 59 GLU B O 1
ATOM 1505 N N . ARG B 1 60 ? 19.547 32.938 15.492 1 87.38 60 ARG B N 1
ATOM 1506 C CA . ARG B 1 60 ? 18.594 34.031 15.688 1 87.38 60 ARG B CA 1
ATOM 1507 C C . ARG B 1 60 ? 17.234 33.5 16.141 1 87.38 60 ARG B C 1
ATOM 1509 O O . ARG B 1 60 ? 16.375 34.281 16.578 1 87.38 60 ARG B O 1
ATOM 1516 N N . GLY B 1 61 ? 17.172 32.219 16.031 1 84.06 61 GLY B N 1
ATOM 1517 C CA . GLY B 1 61 ? 15.914 31.672 16.5 1 84.06 61 GLY B CA 1
ATOM 1518 C C . GLY B 1 61 ? 15.703 31.844 18 1 84.06 61 GLY B C 1
ATOM 1519 O O . GLY B 1 61 ? 16.375 31.188 18.797 1 84.06 61 GLY B O 1
ATOM 1520 N N . GLY B 1 62 ? 14.961 32.75 18.484 1 86.56 62 GLY B N 1
ATOM 1521 C CA . GLY B 1 62 ? 14.695 33.031 19.891 1 86.56 62 GLY B CA 1
ATOM 1522 C C . GLY B 1 62 ? 13.641 32.125 20.5 1 86.56 62 GLY B C 1
ATOM 1523 O O . GLY B 1 62 ? 13.227 31.156 19.875 1 86.56 62 GLY B O 1
ATOM 1524 N N . ALA B 1 63 ? 13.234 32.406 21.688 1 90.06 63 ALA B N 1
ATOM 1525 C CA . ALA B 1 63 ? 12.305 31.609 22.484 1 90.06 63 ALA B CA 1
ATOM 1526 C C . ALA B 1 63 ? 10.93 31.562 21.828 1 90.06 63 ALA B C 1
ATOM 1528 O O . ALA B 1 63 ? 10.25 30.531 21.859 1 90.06 63 ALA B O 1
ATOM 1529 N N . ALA B 1 64 ? 10.586 32.656 21.172 1 90.31 64 ALA B N 1
ATOM 1530 C CA . ALA B 1 64 ? 9.266 32.719 20.562 1 90.31 64 ALA B CA 1
ATOM 1531 C C . ALA B 1 64 ? 9.172 31.812 19.344 1 90.31 64 ALA B C 1
ATOM 1533 O O . ALA B 1 64 ? 8.172 31.109 19.172 1 90.31 64 ALA B O 1
ATOM 1534 N N . LEU B 1 65 ? 10.18 31.812 18.547 1 92.94 65 LEU B N 1
ATOM 1535 C CA . LEU B 1 65 ? 10.219 30.922 17.391 1 92.94 65 LEU B CA 1
ATOM 1536 C C . LEU B 1 65 ? 10.25 29.469 17.844 1 92.94 65 LEU B C 1
ATOM 1538 O O . LEU B 1 65 ? 9.555 28.625 17.266 1 92.94 65 LEU B O 1
ATOM 1542 N N . ARG B 1 66 ? 11.023 29.234 18.859 1 92.25 66 ARG B N 1
ATOM 1543 C CA . ARG B 1 66 ? 11.109 27.875 19.391 1 92.25 66 ARG B CA 1
ATOM 1544 C C . ARG B 1 66 ? 9.75 27.391 19.875 1 92.25 66 ARG B C 1
ATOM 1546 O O . ARG B 1 66 ? 9.367 26.234 19.625 1 92.25 66 ARG B O 1
ATOM 1553 N N . ALA B 1 67 ? 9.016 28.234 20.562 1 93.31 67 ALA B N 1
ATOM 1554 C CA . ALA B 1 67 ? 7.688 27.875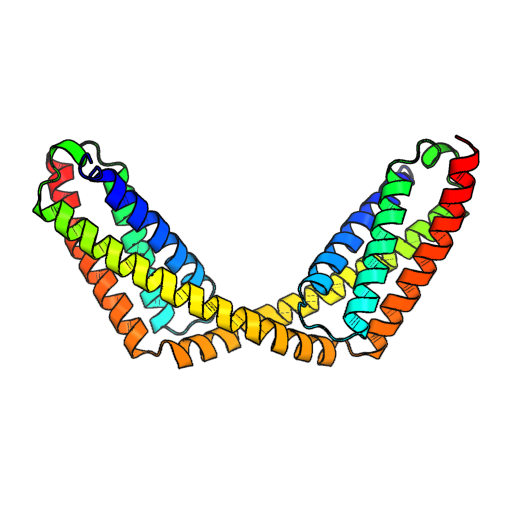 21.047 1 93.31 67 ALA B CA 1
ATOM 1555 C C . ALA B 1 67 ? 6.734 27.609 19.891 1 93.31 67 ALA B C 1
ATOM 1557 O O . ALA B 1 67 ? 5.934 26.672 19.938 1 93.31 67 ALA B O 1
ATOM 1558 N N . SER B 1 68 ? 6.836 28.469 18.906 1 95.38 68 SER B N 1
ATOM 1559 C CA . SER B 1 68 ? 5.988 28.328 17.719 1 95.38 68 SER B CA 1
ATOM 1560 C C . SER B 1 68 ? 6.277 27.016 17 1 95.38 68 SER B C 1
ATOM 1562 O O . SER B 1 68 ? 5.355 26.312 16.594 1 95.38 68 SER B O 1
ATOM 1564 N N . LEU B 1 69 ? 7.531 26.656 16.891 1 95 69 LEU B N 1
ATOM 1565 C CA . LEU B 1 69 ? 7.941 25.438 16.219 1 95 69 LEU B CA 1
ATOM 1566 C C . LEU B 1 69 ? 7.516 24.203 17.031 1 95 69 LEU B C 1
ATOM 1568 O O . LEU B 1 69 ? 7.109 23.188 16.469 1 95 69 LEU B O 1
ATOM 1572 N N . ASP B 1 70 ? 7.578 24.312 18.297 1 93.94 70 ASP B N 1
ATOM 1573 C CA . ASP B 1 70 ? 7.16 23.219 19.172 1 93.94 70 ASP B CA 1
ATOM 1574 C C . ASP B 1 70 ? 5.656 22.969 19.047 1 93.94 70 ASP B C 1
ATOM 1576 O O . ASP B 1 70 ? 5.223 21.812 18.984 1 93.94 70 ASP B O 1
ATOM 1580 N N . ALA B 1 71 ? 4.887 24.016 19.031 1 94.75 71 ALA B N 1
ATOM 1581 C CA . ALA B 1 71 ? 3.441 23.891 18.859 1 94.75 71 ALA B CA 1
ATOM 1582 C C . ALA B 1 71 ? 3.105 23.281 17.5 1 94.75 71 ALA B C 1
ATOM 1584 O O . ALA B 1 71 ? 2.23 22.422 17.406 1 94.75 71 ALA B O 1
ATOM 1585 N N . CYS B 1 72 ? 3.818 23.75 16.5 1 96.62 72 CYS B N 1
ATOM 1586 C CA . CYS B 1 72 ? 3.631 23.219 15.164 1 96.62 72 CYS B CA 1
ATOM 1587 C C . CYS B 1 72 ? 3.945 21.719 15.117 1 96.62 72 CYS B C 1
ATOM 1589 O O . CYS B 1 72 ? 3.137 20.938 14.633 1 96.62 72 CYS B O 1
ATOM 1591 N N . ARG B 1 73 ? 5.094 21.406 15.641 1 94.5 73 ARG B N 1
ATOM 1592 C CA . ARG B 1 73 ? 5.523 20.016 15.664 1 94.5 73 ARG B CA 1
ATOM 1593 C C . ARG B 1 73 ? 4.508 19.141 16.391 1 94.5 73 ARG B C 1
ATOM 1595 O O . ARG B 1 73 ? 4.148 18.062 15.914 1 94.5 73 ARG B O 1
ATOM 1602 N N . ASN B 1 74 ? 4.066 19.594 17.516 1 93.62 74 ASN B N 1
ATOM 1603 C CA . ASN B 1 74 ? 3.115 18.844 18.312 1 93.62 74 ASN B CA 1
ATOM 1604 C C . ASN B 1 74 ? 1.817 18.578 17.562 1 93.62 74 ASN B C 1
ATOM 1606 O O . ASN B 1 74 ? 1.291 17.469 17.578 1 93.62 74 ASN B O 1
ATOM 1610 N N . ASP B 1 75 ? 1.323 19.594 16.938 1 94.69 75 ASP B N 1
ATOM 1611 C CA . ASP B 1 75 ? 0.094 19.453 16.156 1 94.69 75 ASP B CA 1
ATOM 1612 C C . ASP B 1 75 ? 0.295 18.516 14.977 1 94.69 75 ASP B C 1
ATOM 1614 O O . ASP B 1 75 ? -0.535 17.641 14.727 1 94.69 75 ASP B O 1
ATOM 1618 N N . LEU B 1 76 ? 1.396 18.672 14.305 1 95.06 76 LEU B N 1
ATOM 1619 C CA . LEU B 1 76 ? 1.678 17.828 13.141 1 95.06 76 LEU B CA 1
ATOM 1620 C C . LEU B 1 76 ? 1.838 16.375 13.547 1 95.06 76 LEU B C 1
ATOM 1622 O O . LEU B 1 76 ? 1.37 15.469 12.844 1 95.06 76 LEU B O 1
ATOM 1626 N N . GLU B 1 77 ? 2.498 16.141 14.648 1 93.94 77 GLU B N 1
ATOM 1627 C CA . GLU B 1 77 ? 2.656 14.789 15.156 1 93.94 77 GLU B CA 1
ATOM 1628 C C . GLU B 1 77 ? 1.305 14.164 15.492 1 93.94 77 GLU B C 1
ATOM 1630 O O . GLU B 1 77 ? 1.051 13 15.172 1 93.94 77 GLU B O 1
ATOM 1635 N N . SER B 1 78 ? 0.498 14.938 16.078 1 92 78 SER B N 1
ATOM 1636 C CA . SER B 1 78 ? -0.842 14.477 16.422 1 92 78 SER B CA 1
ATOM 1637 C C . SER B 1 78 ? -1.646 14.133 15.18 1 92 78 SER B C 1
ATOM 1639 O O . SER B 1 78 ? -2.287 13.078 15.117 1 92 78 SER B O 1
ATOM 1641 N N . PHE B 1 79 ? -1.632 14.992 14.188 1 91.56 79 PHE B N 1
ATOM 1642 C CA . PHE B 1 79 ? -2.342 14.75 12.938 1 91.56 79 PHE B CA 1
ATOM 1643 C C . PHE B 1 79 ? -1.81 13.508 12.242 1 91.56 79 PHE B C 1
ATOM 1645 O O . PHE B 1 79 ? -2.586 12.648 11.82 1 91.56 79 PHE B O 1
ATOM 1652 N N . ALA B 1 80 ? -0.473 13.453 12.164 1 90.88 80 ALA B N 1
ATOM 1653 C CA . ALA B 1 80 ? 0.155 12.312 11.492 1 90.88 80 ALA B CA 1
ATOM 1654 C C . ALA B 1 80 ? -0.224 11 12.172 1 90.88 80 ALA B C 1
ATOM 1656 O O . ALA B 1 80 ? -0.548 10.016 11.5 1 90.88 80 ALA B O 1
ATOM 1657 N N . ASN B 1 81 ? -0.223 11.023 13.453 1 86.38 81 ASN B N 1
ATOM 1658 C CA . ASN B 1 81 ? -0.581 9.828 14.211 1 86.38 81 ASN B CA 1
ATOM 1659 C C . ASN B 1 81 ? -2.035 9.43 13.977 1 86.38 81 ASN B C 1
ATOM 1661 O O . ASN B 1 81 ? -2.338 8.25 13.781 1 86.38 81 ASN B O 1
ATOM 1665 N N . THR B 1 82 ? -2.895 10.391 14.016 1 83.94 82 THR B N 1
ATOM 1666 C CA . THR B 1 82 ? -4.316 10.133 13.805 1 83.94 82 THR B CA 1
ATOM 1667 C C . THR B 1 82 ? -4.566 9.602 12.398 1 83.94 82 THR B C 1
ATOM 1669 O O . THR B 1 82 ? -5.254 8.594 12.227 1 83.94 82 THR B O 1
ATOM 1672 N N . LEU B 1 83 ? -3.996 10.227 11.406 1 84.44 83 LEU B N 1
ATOM 1673 C CA . LEU B 1 83 ? -4.156 9.82 10.016 1 84.44 83 LEU B CA 1
ATOM 1674 C C . LEU B 1 83 ? -3.609 8.414 9.789 1 84.44 83 LEU B C 1
ATOM 1676 O O . LEU B 1 83 ? -4.242 7.598 9.117 1 84.44 83 LEU B O 1
ATOM 1680 N N . THR B 1 84 ? -2.441 8.148 10.422 1 82.25 84 THR B N 1
ATOM 1681 C CA . THR B 1 84 ? -1.812 6.84 10.297 1 82.25 84 THR B CA 1
ATOM 1682 C C . THR B 1 84 ? -2.686 5.758 10.93 1 82.25 84 THR B C 1
ATOM 1684 O O . THR B 1 84 ? -2.869 4.688 10.352 1 82.25 84 THR B O 1
ATOM 1687 N N . SER B 1 85 ? -3.219 6.113 12.047 1 79.62 85 SER B N 1
ATOM 1688 C CA . SER B 1 85 ? -4.07 5.148 12.742 1 79.62 85 SER B CA 1
ATOM 1689 C C . SER B 1 85 ? -5.324 4.844 11.93 1 79.62 85 SER B C 1
ATOM 1691 O O . SER B 1 85 ? -5.762 3.691 11.859 1 79.62 85 SER B O 1
ATOM 1693 N N . LEU B 1 86 ? -5.844 5.844 11.32 1 73.38 86 LEU B N 1
ATOM 1694 C CA . LEU B 1 86 ? -7.051 5.688 10.516 1 73.38 86 LEU B CA 1
ATOM 1695 C C . LEU B 1 86 ? -6.766 4.887 9.25 1 73.38 86 LEU B C 1
ATOM 1697 O O . LEU B 1 86 ? -7.598 4.086 8.82 1 73.38 86 LEU B O 1
ATOM 1701 N N . THR B 1 87 ? -5.633 5.133 8.688 1 71.5 87 THR B N 1
ATOM 1702 C CA . THR B 1 87 ? -5.266 4.398 7.48 1 71.5 87 THR B CA 1
ATOM 1703 C C . THR B 1 87 ? -4.988 2.932 7.801 1 71.5 87 THR B C 1
ATOM 1705 O O . THR B 1 87 ? -5.316 2.045 7.012 1 71.5 87 THR B O 1
ATOM 1708 N N . HIS B 1 88 ? -4.355 2.662 9.008 1 68.19 88 HIS B N 1
ATOM 1709 C CA . HIS B 1 88 ? -4.109 1.291 9.438 1 68.19 88 HIS B CA 1
ATOM 1710 C C . HIS B 1 88 ? -5.418 0.559 9.719 1 68.19 88 HIS B C 1
ATOM 1712 O O . HIS B 1 88 ? -5.566 -0.613 9.367 1 68.19 88 HIS B O 1
ATOM 1718 N N . GLN B 1 89 ? -6.27 1.239 10.375 1 61.84 89 GLN B N 1
ATOM 1719 C CA . GLN B 1 89 ? -7.578 0.651 10.633 1 61.84 89 GLN B CA 1
ATOM 1720 C C . GLN B 1 89 ? -8.32 0.361 9.328 1 61.84 89 GLN B C 1
ATOM 1722 O O . GLN B 1 89 ? -8.945 -0.69 9.188 1 61.84 89 GLN B O 1
ATOM 1727 N N . ALA B 1 90 ? -8.203 1.293 8.477 1 58.75 90 ALA B N 1
ATOM 1728 C CA . ALA B 1 90 ? -8.844 1.107 7.18 1 58.75 90 ALA B CA 1
ATOM 1729 C C . ALA B 1 90 ? -8.188 -0.035 6.406 1 58.75 90 ALA B C 1
ATOM 1731 O O . ALA B 1 90 ? -8.875 -0.829 5.758 1 58.75 90 ALA B O 1
ATOM 1732 N N . GLN B 1 91 ? -6.883 -0.128 6.566 1 58 91 GLN B N 1
ATOM 1733 C CA . GLN B 1 91 ? -6.141 -1.16 5.848 1 58 91 GLN B CA 1
ATOM 1734 C C . GLN B 1 91 ? -6.453 -2.547 6.406 1 58 91 GLN B C 1
ATOM 1736 O O . GLN B 1 91 ? -6.562 -3.514 5.648 1 58 91 GLN B O 1
ATOM 1741 N N . SER B 1 92 ? -6.391 -2.584 7.777 1 57.19 92 SER B N 1
ATOM 1742 C CA . SER B 1 92 ? -6.727 -3.875 8.367 1 57.19 92 SER B CA 1
ATOM 1743 C C . SER B 1 92 ? -8.133 -4.316 7.973 1 57.19 92 SER B C 1
ATOM 1745 O O . SER B 1 92 ? -8.344 -5.469 7.586 1 57.19 92 SER B O 1
ATOM 1747 N N . SER B 1 93 ? -9.125 -3.486 8.203 1 57.31 93 SER B N 1
ATOM 1748 C CA . SER B 1 93 ? -10.508 -3.76 7.816 1 57.31 93 SER B CA 1
ATOM 1749 C C . SER B 1 93 ? -10.633 -3.928 6.309 1 57.31 93 SER B C 1
ATOM 1751 O O . SER B 1 93 ? -11.414 -4.754 5.832 1 57.31 93 SER B O 1
ATOM 1753 N N . ARG B 1 94 ? -9.789 -3.268 5.688 1 52.75 94 ARG B N 1
ATOM 1754 C CA . ARG B 1 94 ? -9.758 -3.189 4.23 1 52.75 94 ARG B CA 1
ATOM 1755 C C . ARG B 1 94 ? -9.289 -4.508 3.623 1 52.75 94 ARG B C 1
ATOM 1757 O O . ARG B 1 94 ? -9.844 -4.969 2.623 1 52.75 94 ARG B O 1
ATOM 1764 N N . ARG B 1 95 ? -8.227 -4.879 4.398 1 53.84 95 ARG B N 1
ATOM 1765 C CA . ARG B 1 95 ? -7.695 -6.16 3.938 1 53.84 95 ARG B CA 1
ATOM 1766 C C . ARG B 1 95 ? -8.773 -7.238 3.979 1 53.84 95 ARG B C 1
ATOM 1768 O O . ARG B 1 95 ? -8.875 -8.055 3.062 1 53.84 95 ARG B O 1
ATOM 1775 N N . ASP B 1 96 ? -9.547 -7.051 5.125 1 59 96 ASP B N 1
ATOM 1776 C CA . ASP B 1 96 ? -10.633 -8.008 5.258 1 59 96 ASP B CA 1
ATOM 1777 C C . ASP B 1 96 ? -11.672 -7.824 4.152 1 59 96 ASP B C 1
ATOM 1779 O O . ASP B 1 96 ? -12.133 -8.797 3.555 1 59 96 ASP B O 1
ATOM 1783 N N . LYS B 1 97 ? -12.031 -6.609 3.932 1 60.47 97 LYS B N 1
ATOM 1784 C CA . LYS B 1 97 ? -13.031 -6.328 2.904 1 60.47 97 LYS B CA 1
ATOM 1785 C C . LYS B 1 97 ? -12.469 -6.562 1.508 1 60.47 97 LYS B C 1
ATOM 1787 O O . LYS B 1 97 ? -13.164 -7.066 0.625 1 60.47 97 LYS B O 1
ATOM 1792 N N . TYR B 1 98 ? -11.273 -6.281 1.436 1 59.19 98 TYR B N 1
ATOM 1793 C CA . TYR B 1 98 ? -10.594 -6.473 0.16 1 59.19 98 TYR B CA 1
ATOM 1794 C C . TYR B 1 98 ? -10.555 -7.949 -0.218 1 59.19 98 TYR B C 1
ATOM 1796 O O . TYR B 1 98 ? -10.789 -8.305 -1.373 1 59.19 98 TYR B O 1
ATOM 1804 N N . TRP B 1 99 ? -10.281 -8.656 0.866 1 60.59 99 TRP B N 1
ATOM 1805 C CA . TRP B 1 99 ? -10.25 -10.086 0.581 1 60.59 99 TRP B CA 1
ATOM 1806 C C . TRP B 1 99 ? -11.617 -10.594 0.151 1 60.59 99 TRP B C 1
ATOM 1808 O O . TRP B 1 99 ? -11.727 -11.414 -0.765 1 60.59 99 TRP B O 1
ATOM 1818 N N . LYS B 1 100 ? -12.562 -10.055 0.712 1 67.19 100 LYS B N 1
ATOM 1819 C CA . LYS B 1 100 ? -13.914 -10.484 0.362 1 67.19 100 LYS B CA 1
ATOM 1820 C C . LYS B 1 100 ? -14.266 -10.078 -1.067 1 67.19 100 LYS B C 1
ATOM 1822 O O . LYS B 1 100 ? -14.852 -10.867 -1.813 1 67.19 100 LYS B O 1
ATOM 1827 N N . ARG B 1 101 ? -13.945 -8.906 -1.389 1 64.19 101 ARG B N 1
ATOM 1828 C CA . ARG B 1 101 ? -14.219 -8.414 -2.736 1 64.19 101 ARG B CA 1
ATOM 1829 C C . ARG B 1 101 ? -13.383 -9.172 -3.77 1 64.19 101 ARG B C 1
ATOM 1831 O O . ARG B 1 101 ? -13.883 -9.539 -4.832 1 64.19 101 ARG B O 1
ATOM 1838 N N . PHE B 1 102 ? -12.109 -9.383 -3.41 1 67.31 102 PHE B N 1
ATOM 1839 C CA . PHE B 1 102 ? -11.211 -10.195 -4.223 1 67.31 102 PHE B CA 1
ATOM 1840 C C . PHE B 1 102 ? -11.797 -11.578 -4.469 1 67.31 102 PHE B C 1
ATOM 1842 O O . PHE B 1 102 ? -11.844 -12.047 -5.605 1 67.31 102 PHE B O 1
ATOM 1849 N N . MET B 1 103 ? -12.266 -12.133 -3.393 1 71.62 103 MET B N 1
ATOM 1850 C CA . MET B 1 103 ? -12.812 -13.484 -3.484 1 71.62 103 MET B CA 1
ATOM 1851 C C . MET B 1 103 ? -14.141 -13.484 -4.238 1 71.62 103 MET B C 1
ATOM 1853 O O . MET B 1 103 ? -14.469 -14.453 -4.922 1 71.62 103 MET B O 1
ATOM 1857 N N . ALA B 1 104 ? -14.742 -12.359 -4.16 1 69.94 104 ALA B N 1
ATOM 1858 C CA . ALA B 1 104 ? -16.016 -12.234 -4.879 1 69.94 104 ALA B CA 1
ATOM 1859 C C . ALA B 1 104 ? -15.781 -12.156 -6.383 1 69.94 104 ALA B C 1
ATOM 1861 O O . ALA B 1 104 ? -16.578 -12.664 -7.168 1 69.94 104 ALA B O 1
ATOM 1862 N N . ILE B 1 105 ? -14.68 -11.555 -6.777 1 62.66 105 ILE B N 1
ATOM 1863 C CA . ILE B 1 105 ? -14.375 -11.367 -8.195 1 62.66 105 ILE B CA 1
ATOM 1864 C C . ILE B 1 105 ? -13.656 -12.594 -8.734 1 62.66 105 ILE B C 1
ATOM 1866 O O . ILE B 1 105 ? -14.023 -13.133 -9.781 1 62.66 105 ILE B O 1
ATOM 1870 N N . TRP B 1 106 ? -12.594 -12.977 -8.047 1 67.38 106 TRP B N 1
ATOM 1871 C CA . TRP B 1 106 ? -11.781 -14.086 -8.531 1 67.38 106 TRP B CA 1
ATOM 1872 C C . TRP B 1 106 ? -12.477 -15.422 -8.289 1 67.38 106 TRP B C 1
ATOM 1874 O O . TRP B 1 106 ? -12.484 -16.297 -9.156 1 67.38 106 TRP B O 1
ATOM 1884 N N . GLY B 1 107 ? -13.227 -15.5 -7.25 1 73.12 107 GLY B N 1
ATOM 1885 C CA . GLY B 1 107 ? -13.992 -16.688 -6.934 1 73.12 107 GLY B CA 1
ATOM 1886 C C . GLY B 1 107 ? -13.133 -17.828 -6.41 1 73.12 107 GLY B C 1
ATOM 1887 O O . GLY B 1 107 ? -11.93 -17.875 -6.684 1 73.12 107 GLY B O 1
ATOM 1888 N N . GLU B 1 108 ? -13.703 -18.688 -5.652 1 74.25 108 GLU B N 1
ATOM 1889 C CA . GLU B 1 108 ? -13.055 -19.875 -5.078 1 74.25 108 GLU B CA 1
ATOM 1890 C C . GLU B 1 108 ? -12.602 -20.828 -6.164 1 74.25 108 GLU B C 1
ATOM 1892 O O . GLU B 1 108 ? -11.523 -21.438 -6.066 1 74.25 108 GLU B O 1
ATOM 1897 N N . LYS B 1 109 ? -13.305 -20.891 -7.203 1 80.38 109 LYS B N 1
ATOM 1898 C CA . LYS B 1 109 ? -12.969 -21.812 -8.289 1 80.38 109 LYS B CA 1
ATOM 1899 C C . LYS B 1 109 ? -11.695 -21.375 -9.008 1 80.38 109 LYS B C 1
ATOM 1901 O O . LYS B 1 109 ? -10.836 -22.203 -9.312 1 80.38 109 LYS B O 1
ATOM 1906 N N . ASP B 1 110 ? -11.625 -20.047 -9.25 1 83.31 110 ASP B N 1
ATOM 1907 C CA . ASP B 1 110 ? -10.445 -19.531 -9.938 1 83.31 110 ASP B CA 1
ATOM 1908 C C . ASP B 1 110 ? -9.195 -19.703 -9.07 1 83.31 110 ASP B C 1
ATOM 1910 O O . ASP B 1 110 ? -8.117 -20.031 -9.586 1 83.31 110 ASP B O 1
ATOM 1914 N N . LEU B 1 111 ? -9.375 -19.562 -7.789 1 84.56 111 LEU B N 1
ATOM 1915 C CA . LEU B 1 111 ? -8.266 -19.734 -6.863 1 84.56 111 LEU B CA 1
ATOM 1916 C C . LEU B 1 111 ? -7.828 -21.203 -6.816 1 84.56 111 LEU B C 1
ATOM 1918 O O . LEU B 1 111 ? -6.633 -21.5 -6.828 1 84.56 111 LEU B O 1
ATOM 1922 N N . LEU B 1 112 ? -8.789 -22.109 -6.84 1 83.25 112 LEU B N 1
ATOM 1923 C CA . LEU B 1 112 ? -8.492 -23.547 -6.832 1 83.25 112 LEU B CA 1
ATOM 1924 C C . LEU B 1 112 ? -7.805 -23.969 -8.125 1 83.25 112 LEU B C 1
ATOM 1926 O O . LEU B 1 112 ? -6.887 -24.781 -8.109 1 83.25 112 LEU B O 1
ATOM 1930 N N . ASN B 1 113 ? -8.203 -23.328 -9.188 1 88.31 113 ASN B N 1
ATOM 1931 C CA . ASN B 1 113 ? -7.57 -23.578 -10.477 1 88.31 113 ASN B CA 1
ATOM 1932 C C . ASN B 1 113 ? -6.117 -23.109 -10.492 1 88.31 113 ASN B C 1
ATOM 1934 O O . ASN B 1 113 ? -5.238 -23.812 -10.984 1 88.31 113 ASN B O 1
ATOM 1938 N N . MET B 1 114 ? -5.914 -21.969 -9.938 1 91.75 114 MET B N 1
ATOM 1939 C CA . MET B 1 114 ? -4.551 -21.469 -9.844 1 91.75 114 MET B CA 1
ATOM 1940 C C . MET B 1 114 ? -3.68 -22.406 -9.008 1 91.75 114 MET B C 1
ATOM 1942 O O . MET B 1 114 ? -2.578 -22.766 -9.422 1 91.75 114 MET B O 1
ATOM 1946 N N . SER B 1 115 ? -4.195 -22.781 -7.871 1 91.44 115 SER B N 1
ATOM 1947 C CA . SER B 1 115 ? -3.469 -23.688 -6.984 1 91.44 115 SER B CA 1
ATOM 1948 C C . SER B 1 115 ? -3.109 -24.984 -7.695 1 91.44 115 SER B C 1
ATOM 1950 O O . SER B 1 115 ? -1.964 -25.438 -7.633 1 91.44 115 SER B O 1
ATOM 1952 N N . ALA B 1 116 ? -4.066 -25.5 -8.367 1 92.12 116 ALA B N 1
ATOM 1953 C CA . ALA B 1 116 ? -3.861 -26.766 -9.078 1 92.12 116 ALA B CA 1
ATOM 1954 C C . ALA B 1 116 ? -2.807 -26.609 -10.164 1 92.12 116 ALA B C 1
ATOM 1956 O O . ALA B 1 116 ? -1.937 -27.469 -10.32 1 92.12 116 ALA B O 1
ATOM 1957 N N . LYS B 1 117 ? -2.867 -25.578 -10.93 1 94.44 117 LYS B N 1
ATOM 1958 C CA . LYS B 1 117 ? -1.898 -25.344 -11.992 1 94.44 117 LYS B CA 1
ATOM 1959 C C . LYS B 1 117 ? -0.498 -25.125 -11.422 1 94.44 117 LYS B C 1
ATOM 1961 O O . LYS B 1 117 ? 0.472 -25.703 -11.922 1 94.44 117 LYS B O 1
ATOM 1966 N N . VAL B 1 118 ? -0.435 -24.344 -10.406 1 95.25 118 VAL B N 1
ATOM 1967 C CA . VAL B 1 118 ? 0.849 -24.047 -9.773 1 95.25 118 VAL B CA 1
ATOM 1968 C C . VAL B 1 118 ? 1.453 -25.344 -9.227 1 95.25 118 VAL B C 1
ATOM 1970 O O . VAL B 1 118 ? 2.641 -25.609 -9.422 1 95.25 118 VAL B O 1
ATOM 1973 N N . ALA B 1 119 ? 0.625 -26.125 -8.547 1 93.19 119 ALA B N 1
ATOM 1974 C CA . ALA B 1 119 ? 1.091 -27.391 -8.008 1 93.19 119 ALA B CA 1
ATOM 1975 C C . ALA B 1 119 ? 1.585 -28.312 -9.125 1 93.19 119 ALA B C 1
ATOM 1977 O O . ALA B 1 119 ? 2.605 -28.984 -8.977 1 93.19 119 ALA B O 1
ATOM 1978 N N . SER B 1 120 ? 0.868 -28.312 -10.203 1 95.06 120 SER B N 1
ATOM 1979 C CA . SER B 1 120 ? 1.251 -29.125 -11.352 1 95.06 120 SER B CA 1
ATOM 1980 C C . SER B 1 120 ? 2.59 -28.688 -11.93 1 95.06 120 SER B C 1
ATOM 1982 O O . SER B 1 120 ? 3.467 -29.516 -12.188 1 95.06 120 SER B O 1
ATOM 1984 N N . HIS B 1 121 ? 2.768 -27.422 -12.094 1 95.62 121 HIS B N 1
ATOM 1985 C CA . HIS B 1 121 ? 4.043 -26.891 -12.57 1 95.62 121 HIS B CA 1
ATOM 1986 C C . HIS B 1 121 ? 5.176 -27.25 -11.617 1 95.62 121 HIS B C 1
ATOM 1988 O O . HIS B 1 121 ? 6.25 -27.672 -12.062 1 95.62 121 HIS B O 1
ATOM 1994 N N . THR B 1 122 ? 4.941 -27.078 -10.344 1 95.44 122 THR B N 1
ATOM 1995 C CA . THR B 1 122 ? 5.949 -27.375 -9.336 1 95.44 122 THR B CA 1
ATOM 1996 C C . THR B 1 122 ? 6.391 -28.828 -9.414 1 95.44 122 THR B C 1
ATOM 1998 O O . THR B 1 122 ? 7.586 -29.125 -9.398 1 95.44 122 THR B O 1
ATOM 2001 N N . ARG B 1 123 ? 5.41 -29.672 -9.484 1 94.25 123 ARG B N 1
ATOM 2002 C CA . ARG B 1 123 ? 5.715 -31.094 -9.586 1 94.25 123 ARG B CA 1
ATOM 2003 C C . ARG B 1 123 ? 6.543 -31.391 -10.836 1 94.25 123 ARG B C 1
ATOM 2005 O O . ARG B 1 123 ? 7.566 -32.094 -10.766 1 94.25 123 ARG B O 1
ATOM 2012 N N . ASN B 1 124 ? 6.141 -30.859 -11.992 1 95.06 124 ASN B N 1
ATOM 2013 C CA . ASN B 1 124 ? 6.82 -31.078 -13.266 1 95.06 124 ASN B CA 1
ATOM 2014 C C . ASN B 1 124 ? 8.242 -30.531 -13.242 1 95.06 124 ASN B C 1
ATOM 2016 O O . ASN B 1 124 ? 9.188 -31.234 -13.625 1 9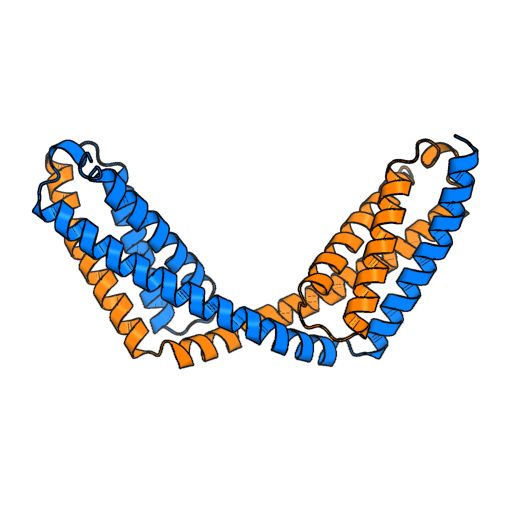5.06 124 ASN B O 1
ATOM 2020 N N . LEU B 1 125 ? 8.414 -29.375 -12.758 1 95.19 125 LEU B N 1
ATOM 2021 C CA . LEU B 1 125 ? 9.719 -28.719 -12.766 1 95.19 125 LEU B CA 1
ATOM 2022 C C . LEU B 1 125 ? 10.664 -29.375 -11.758 1 95.19 125 LEU B C 1
ATOM 2024 O O . LEU B 1 125 ? 11.867 -29.453 -11.992 1 95.19 125 LEU B O 1
ATOM 2028 N N . ASN B 1 126 ? 10.07 -29.844 -10.641 1 94 126 ASN B N 1
ATOM 2029 C CA . ASN B 1 126 ? 10.875 -30.578 -9.672 1 94 126 ASN B CA 1
ATOM 2030 C C . ASN B 1 126 ? 11.438 -31.859 -10.273 1 94 126 ASN B C 1
ATOM 2032 O O . ASN B 1 126 ? 12.547 -32.281 -9.93 1 94 126 ASN B O 1
ATOM 2036 N N . LEU B 1 127 ? 10.664 -32.469 -11.172 1 93.88 127 LEU B N 1
ATOM 2037 C CA . LEU B 1 127 ? 11.156 -33.625 -11.867 1 93.88 127 LEU B CA 1
ATOM 2038 C C . LEU B 1 127 ? 12.383 -33.312 -12.711 1 93.88 127 LEU B C 1
ATOM 2040 O O . LEU B 1 127 ? 13.391 -34 -12.664 1 93.88 127 LEU B O 1
ATOM 2044 N N . TYR B 1 128 ? 12.352 -32.219 -13.414 1 92.5 128 TYR B N 1
ATOM 2045 C CA . TYR B 1 128 ? 13.477 -31.812 -14.242 1 92.5 128 TYR B CA 1
ATOM 2046 C C . TYR B 1 128 ? 14.672 -31.422 -13.375 1 92.5 128 TYR B C 1
ATOM 2048 O O . TYR B 1 128 ? 15.812 -31.75 -13.688 1 92.5 128 TYR B O 1
ATOM 2056 N N . LEU B 1 129 ? 14.383 -30.703 -12.336 1 92.88 129 LEU B N 1
ATOM 2057 C CA . LEU B 1 129 ? 15.438 -30.281 -11.43 1 92.88 129 LEU B CA 1
ATOM 2058 C C . LEU B 1 129 ? 16.203 -31.484 -10.875 1 92.88 129 LEU B C 1
ATOM 2060 O O . LEU B 1 129 ? 17.438 -31.484 -10.836 1 92.88 129 LEU B O 1
ATOM 2064 N N . ASN B 1 130 ? 15.438 -32.469 -10.477 1 92 130 ASN B N 1
ATOM 2065 C CA . ASN B 1 130 ? 16.047 -33.688 -9.953 1 92 130 ASN B CA 1
ATOM 2066 C C . ASN B 1 130 ? 16.953 -34.344 -10.984 1 92 130 ASN B C 1
ATOM 2068 O O . ASN B 1 130 ? 18.016 -34.875 -10.648 1 92 130 ASN B O 1
ATOM 2072 N N . ILE B 1 131 ? 16.562 -34.344 -12.25 1 90.19 131 ILE B N 1
ATOM 2073 C CA . ILE B 1 131 ? 17.344 -34.938 -13.344 1 90.19 131 ILE B CA 1
ATOM 2074 C C . ILE B 1 131 ? 18.609 -34.094 -13.57 1 90.19 131 ILE B C 1
ATOM 2076 O O . ILE B 1 131 ? 19.703 -34.656 -13.711 1 90.19 131 ILE B O 1
ATOM 2080 N N . LEU B 1 132 ? 18.469 -32.812 -13.547 1 90.69 132 LEU B N 1
ATOM 2081 C CA . LEU B 1 132 ? 19.609 -31.922 -13.797 1 90.69 132 LEU B CA 1
ATOM 2082 C C . LEU B 1 132 ? 20.656 -32.062 -12.695 1 90.69 132 LEU B C 1
ATOM 2084 O O . LEU B 1 132 ? 21.859 -32.031 -12.969 1 90.69 132 LEU B O 1
ATOM 2088 N N . LEU B 1 133 ? 20.156 -32.219 -11.445 1 89.62 133 LEU B N 1
ATOM 2089 C CA . LEU B 1 133 ? 21.062 -32.281 -10.305 1 89.62 133 LEU B CA 1
ATOM 2090 C C . LEU B 1 133 ? 21.875 -33.562 -10.328 1 89.62 133 LEU B C 1
ATOM 2092 O O . LEU B 1 133 ? 22.953 -33.656 -9.727 1 89.62 133 LEU B O 1
ATOM 2096 N N . ARG B 1 134 ? 21.453 -34.562 -11.086 1 87.12 134 ARG B N 1
ATOM 2097 C CA . ARG B 1 134 ? 22.203 -35.781 -11.211 1 87.12 134 ARG B CA 1
ATOM 2098 C C . ARG B 1 134 ? 23.406 -35.625 -12.133 1 87.12 134 ARG B C 1
ATOM 2100 O O . ARG B 1 134 ? 24.359 -36.406 -12.094 1 87.12 134 ARG B O 1
ATOM 2107 N N . TYR B 1 135 ? 23.375 -34.594 -12.914 1 80.62 135 TYR B N 1
ATOM 2108 C CA . TYR B 1 135 ? 24.484 -34.344 -13.828 1 80.62 135 TYR B CA 1
ATOM 2109 C C . TYR B 1 135 ? 25.516 -33.406 -13.195 1 80.62 135 TYR B C 1
ATOM 2111 O O . TYR B 1 135 ? 26.516 -33.062 -13.82 1 80.62 135 TYR B O 1
ATOM 2119 N N . LEU B 1 136 ? 25.266 -32.969 -12.039 1 74.5 136 LEU B N 1
ATOM 2120 C CA . LEU B 1 136 ? 26.25 -32.156 -11.328 1 74.5 136 LEU B CA 1
ATOM 2121 C C . LEU B 1 136 ? 27.141 -33.031 -10.445 1 74.5 136 LEU B C 1
ATOM 2123 O O . LEU B 1 136 ? 26.734 -34.094 -9.992 1 74.5 136 LEU B O 1
#

Organism: NCBI:txid100816

InterPro domains:
  IPR031348 Azaphilone pigments biosynthesis cluster protein L, N-terminal [PF17111] (4-103)

Radius of gyration: 26.81 Å; Cα contacts (8 Å, |Δi|>4): 262; chains: 2; bounding box: 43×76×60 Å

pLDDT: mean 84.47, std 13.01, range [36.44, 97.12]